Protein AF-A6GWM5-F1 (afdb_monomer)

Secondary structure (DSSP, 8-state):
--HHHHHHHHHHHHHHHHHH-TTTTTSHHHHHHHHHTSTTTT--HHHHHHHHHHHHHHHHHHHHHHHHHHHHHHHHHHT--HHHHHHHHHHHHHHHHHHHHHHHHHHHH------GGGGGGGSHHHHHHHHHHTTTTTHHHHTTSSS--GGG-HHHHHHHTT-GGGHHHHHHHHTT--TTSTTGGG-GGG-HHHHHHHHHHHHHTT----HHHHHTPPP-

Sequence (220 aa):
MTNEDYNHQEKAYHNYLRAFYPTILFKETIYKDLYSTLIDENLTRASMGDYYYEKYLNKINENIKKIEIEITNYIEINSLKDDAKEYLLYFKPILEIKTLELLIRINQTKEPVTTDKDTYKSEVWFKVGLLFARGEMEKFYTENRKDIKDEYSAPKIAEELGNIHYQKTILATMKEYPKSNSNGNKNIYNSLERMKKIINHCNEKQINIIPEFIAKMPTE

Organism: Flavobacterium psychrophilum (strain ATCC 49511 / DSM 21280 / CIP 103535 / JIP02/86) (NCBI:txid402612)

Structure (mmCIF, N/CA/C/O backbone):
data_AF-A6GWM5-F1
#
_entry.id   AF-A6GWM5-F1
#
loop_
_atom_site.group_PDB
_atom_site.id
_atom_site.type_symbol
_atom_site.label_atom_id
_atom_site.label_alt_id
_atom_site.label_comp_id
_atom_site.label_asym_id
_atom_site.label_entity_id
_atom_site.label_seq_id
_atom_site.pdbx_PDB_ins_code
_atom_site.Cartn_x
_atom_site.Cartn_y
_atom_site.Cartn_z
_atom_site.occupancy
_atom_site.B_iso_or_equiv
_atom_site.auth_seq_id
_atom_site.auth_comp_id
_atom_site.auth_asym_id
_atom_site.auth_atom_id
_atom_site.pdbx_PDB_model_num
ATOM 1 N N . MET A 1 1 ? -28.199 9.525 -16.994 1.00 49.69 1 MET A N 1
ATOM 2 C CA . MET A 1 1 ? -29.116 10.074 -15.975 1.00 49.69 1 MET A CA 1
ATOM 3 C C . MET A 1 1 ? -29.522 11.454 -16.428 1.00 49.69 1 MET A C 1
ATOM 5 O O . MET A 1 1 ? -28.639 12.231 -16.776 1.00 49.69 1 MET A O 1
ATOM 9 N N . THR A 1 2 ? -30.818 11.727 -16.514 1.00 54.00 2 THR A N 1
ATOM 10 C CA . THR A 1 2 ? -31.293 13.075 -16.839 1.00 54.00 2 THR A CA 1
ATOM 11 C C . THR A 1 2 ? -31.197 13.969 -15.596 1.00 54.00 2 THR A C 1
ATOM 13 O O . THR A 1 2 ? -31.151 13.471 -14.469 1.00 54.00 2 THR A O 1
ATOM 16 N N . ASN A 1 3 ? -31.162 15.293 -15.775 1.00 49.94 3 ASN A N 1
ATOM 17 C CA . ASN A 1 3 ? -31.178 16.235 -14.643 1.00 49.94 3 ASN A CA 1
ATOM 18 C C . ASN A 1 3 ? -32.461 16.115 -13.795 1.00 49.94 3 ASN A C 1
ATOM 20 O O . ASN A 1 3 ? -32.455 16.450 -12.612 1.00 49.94 3 ASN A O 1
ATOM 24 N N . GLU A 1 4 ? -33.549 15.608 -14.377 1.00 45.34 4 GLU A N 1
ATOM 25 C CA . GLU A 1 4 ? -34.803 15.357 -13.663 1.00 45.34 4 GLU A CA 1
ATOM 26 C C . GLU A 1 4 ? -34.721 14.126 -12.755 1.00 45.34 4 GLU A C 1
ATOM 28 O O . GLU A 1 4 ? -35.218 14.182 -11.629 1.00 45.34 4 GLU A O 1
ATOM 33 N N . ASP A 1 5 ? -34.019 13.067 -13.178 1.00 42.69 5 ASP A N 1
ATOM 34 C CA . ASP A 1 5 ? -33.779 11.878 -12.346 1.00 42.69 5 ASP A CA 1
ATOM 35 C C . ASP A 1 5 ? -32.943 12.222 -11.106 1.00 42.69 5 ASP A C 1
ATOM 37 O O . ASP A 1 5 ? -33.227 11.753 -10.003 1.00 42.69 5 ASP A O 1
ATOM 41 N N . TYR A 1 6 ? -31.938 13.089 -11.273 1.00 43.25 6 TYR A N 1
ATOM 42 C CA . TYR A 1 6 ? -31.093 13.563 -10.175 1.00 43.25 6 TYR A CA 1
ATOM 43 C C . TYR A 1 6 ? -31.900 14.380 -9.152 1.00 43.25 6 TYR A C 1
ATOM 45 O O . TYR A 1 6 ? -31.839 14.102 -7.955 1.00 43.25 6 TYR A O 1
ATOM 53 N N . ASN A 1 7 ? -32.731 15.318 -9.618 1.00 51.19 7 ASN A N 1
ATOM 54 C CA . ASN A 1 7 ? -33.579 16.131 -8.740 1.00 51.19 7 ASN A CA 1
ATOM 55 C C . ASN A 1 7 ? -34.643 15.298 -8.006 1.00 51.19 7 ASN A C 1
ATOM 57 O O . ASN A 1 7 ? -34.962 15.582 -6.850 1.00 51.19 7 ASN A O 1
ATOM 61 N N . HIS A 1 8 ? -35.198 14.260 -8.641 1.00 46.97 8 HIS A N 1
ATOM 62 C CA . HIS A 1 8 ? -36.161 13.372 -7.982 1.00 46.97 8 HIS A CA 1
ATOM 63 C C . HIS A 1 8 ? -35.509 12.518 -6.890 1.00 46.97 8 HIS A C 1
ATOM 65 O O . HIS A 1 8 ? -36.080 12.366 -5.809 1.00 46.97 8 HIS A O 1
ATOM 71 N N . GLN A 1 9 ? -34.304 12.005 -7.144 1.00 44.75 9 GLN A N 1
ATOM 72 C CA . GLN A 1 9 ? -33.542 11.219 -6.173 1.00 44.75 9 GLN A CA 1
ATOM 73 C C . GLN A 1 9 ? -33.064 12.073 -4.994 1.00 44.75 9 GLN A C 1
ATOM 75 O O . GLN A 1 9 ? -33.193 11.656 -3.845 1.00 44.75 9 GLN A O 1
ATOM 80 N N . GLU A 1 10 ? -32.600 13.296 -5.253 1.00 47.19 10 GLU A N 1
ATOM 81 C CA . GLU A 1 10 ? -32.216 14.259 -4.217 1.00 47.19 10 GLU A CA 1
ATOM 82 C C . GLU A 1 10 ? -33.407 14.620 -3.315 1.00 47.19 10 GLU A C 1
ATOM 84 O O . GLU A 1 10 ? -33.302 14.617 -2.087 1.00 47.19 10 GLU A O 1
ATOM 89 N N . LYS A 1 11 ? -34.586 14.837 -3.907 1.00 52.16 11 LYS A N 1
ATOM 90 C CA . LYS A 1 11 ? -35.813 15.155 -3.168 1.00 52.16 11 LYS A CA 1
ATOM 91 C C . LYS A 1 11 ? -36.344 13.965 -2.361 1.00 52.16 11 LYS A C 1
ATOM 93 O O . LYS A 1 11 ? -36.764 14.148 -1.219 1.00 52.16 11 LYS A O 1
ATOM 98 N N . ALA A 1 12 ? -36.306 12.752 -2.917 1.00 46.44 12 ALA A N 1
ATOM 99 C CA . ALA A 1 12 ? -36.685 11.527 -2.209 1.00 46.44 12 ALA A CA 1
ATOM 100 C C . ALA A 1 12 ? -35.748 11.246 -1.022 1.00 46.44 12 ALA A C 1
ATOM 102 O O . ALA A 1 12 ? -36.216 10.941 0.074 1.00 46.44 12 ALA A O 1
ATOM 103 N N . TYR A 1 13 ? -34.443 11.451 -1.211 1.00 48.59 13 TYR A N 1
ATOM 104 C CA . TYR A 1 13 ? -33.430 11.323 -0.168 1.00 48.59 13 TYR A CA 1
ATOM 105 C C . TYR A 1 13 ? -33.624 12.357 0.950 1.00 48.59 13 TYR A C 1
ATOM 107 O O . TYR A 1 13 ? -33.688 11.995 2.122 1.00 48.59 13 TYR A O 1
ATOM 115 N N . HIS A 1 14 ? -33.837 13.634 0.621 1.00 51.25 14 HIS A N 1
ATOM 116 C CA . HIS A 1 14 ? -34.132 14.658 1.628 1.00 51.25 14 HIS A CA 1
ATOM 117 C C . HIS A 1 14 ? -35.428 14.395 2.407 1.00 51.25 14 HIS A C 1
ATOM 119 O O . HIS A 1 14 ? -35.494 14.694 3.602 1.00 51.25 14 HIS A O 1
ATOM 125 N N . ASN A 1 15 ? -36.444 13.815 1.765 1.00 49.62 15 ASN A N 1
ATOM 126 C CA . ASN A 1 15 ? -37.685 13.425 2.432 1.00 49.62 15 ASN A CA 1
ATOM 127 C C . ASN A 1 15 ? -37.489 12.214 3.356 1.00 49.62 15 ASN A C 1
ATOM 129 O O . ASN A 1 15 ? -38.013 12.222 4.466 1.00 49.62 15 ASN A O 1
ATOM 133 N N . TYR A 1 16 ? -36.691 11.224 2.947 1.00 47.16 16 TYR A N 1
ATOM 134 C CA . TYR A 1 16 ? -36.299 10.088 3.787 1.00 47.16 16 TYR A CA 1
ATOM 135 C C . TYR A 1 16 ? -35.508 10.542 5.025 1.00 47.16 16 TYR A C 1
ATOM 137 O O . TYR A 1 16 ? -35.842 10.180 6.153 1.00 47.16 16 TYR A O 1
ATOM 145 N N . LEU A 1 17 ? -34.534 11.437 4.841 1.00 45.62 17 LEU A N 1
ATOM 146 C CA . LEU A 1 17 ? -33.750 12.009 5.938 1.00 45.62 17 LEU A CA 1
ATOM 147 C C . LEU A 1 17 ? -34.600 12.841 6.912 1.00 45.62 17 LEU A C 1
ATOM 149 O O . LEU A 1 17 ? -34.404 12.762 8.125 1.00 45.62 17 LEU A O 1
ATOM 153 N N . ARG A 1 18 ? -35.577 13.605 6.404 1.00 49.09 18 ARG A N 1
ATOM 154 C CA . ARG A 1 18 ? -36.546 14.339 7.237 1.00 49.09 18 ARG A CA 1
ATOM 155 C C . ARG A 1 18 ? -37.485 13.422 8.014 1.00 49.09 18 ARG A C 1
ATOM 157 O O . ARG A 1 18 ? -37.828 13.758 9.142 1.00 49.09 18 ARG A O 1
ATOM 164 N N . ALA A 1 19 ? -37.920 12.320 7.406 1.00 44.53 19 ALA A N 1
ATOM 165 C CA . ALA A 1 19 ? -38.871 11.394 8.011 1.00 44.53 19 ALA A CA 1
ATOM 166 C C . ALA A 1 19 ? -38.248 10.570 9.144 1.00 44.53 19 ALA A C 1
ATOM 168 O O . ALA A 1 19 ? -38.951 10.248 10.099 1.00 44.53 19 ALA A O 1
ATOM 169 N N . PHE A 1 20 ? -36.948 10.260 9.060 1.00 46.50 20 PHE A N 1
ATOM 170 C CA . PHE A 1 20 ? -36.315 9.348 10.010 1.00 46.50 20 PHE A CA 1
ATOM 171 C C . PHE A 1 20 ? -35.331 10.003 10.989 1.00 46.50 20 PHE A C 1
ATOM 173 O O . PHE A 1 20 ? -35.275 9.526 12.114 1.00 46.50 20 PHE A O 1
ATOM 180 N N . TYR A 1 21 ? -34.619 11.100 10.665 1.00 58.88 21 TYR A N 1
ATOM 181 C CA . TYR A 1 21 ? -33.666 11.726 11.611 1.00 58.88 21 TYR A CA 1
ATOM 182 C C . TYR A 1 21 ? -33.393 13.229 11.346 1.00 58.88 21 TYR A C 1
ATOM 184 O O . TYR A 1 21 ? -32.384 13.583 10.729 1.00 58.88 21 TYR A O 1
ATOM 192 N N . PRO A 1 22 ? -34.222 14.153 11.876 1.00 42.16 22 PRO A N 1
ATOM 193 C CA . PRO A 1 22 ? -34.140 15.578 11.537 1.00 42.16 22 PRO A CA 1
ATOM 194 C C . PRO A 1 22 ? -32.931 16.342 12.107 1.00 42.16 22 PRO A C 1
ATOM 196 O O . PRO A 1 22 ? -32.596 17.400 11.589 1.00 42.16 22 PRO A O 1
ATOM 199 N N . THR A 1 23 ? -32.271 15.866 13.166 1.00 45.03 23 THR A N 1
ATOM 200 C CA . THR A 1 23 ? -31.252 16.652 13.903 1.00 45.03 23 THR A CA 1
ATOM 201 C C . THR A 1 23 ? -29.826 16.116 13.794 1.00 45.03 23 THR A C 1
ATOM 203 O O . THR A 1 23 ? -28.877 16.875 13.977 1.00 45.03 23 THR A O 1
ATOM 206 N N . ILE A 1 24 ? -29.651 14.830 13.475 1.00 44.31 24 ILE A N 1
ATOM 207 C CA . ILE A 1 24 ? -28.340 14.156 13.503 1.00 44.31 24 ILE A CA 1
ATOM 208 C C . ILE A 1 24 ? -27.494 14.505 12.270 1.00 44.31 24 ILE A C 1
ATOM 210 O O . ILE A 1 24 ? -26.288 14.706 12.387 1.00 44.31 24 ILE A O 1
ATOM 214 N N . LEU A 1 25 ? -28.122 14.637 11.099 1.00 46.03 25 LEU A N 1
ATOM 215 C CA . LEU A 1 25 ? -27.414 14.851 9.829 1.00 46.03 25 LEU A CA 1
ATOM 216 C C . LEU A 1 25 ? -27.236 16.326 9.444 1.00 46.03 25 LEU A C 1
ATOM 218 O O . LEU A 1 25 ? -26.534 16.621 8.483 1.00 46.03 25 LEU A O 1
ATOM 222 N N . PHE A 1 26 ? -27.816 17.257 10.207 1.00 44.75 26 PHE A N 1
ATOM 223 C CA . PHE A 1 26 ? -27.619 18.696 9.995 1.00 44.75 26 PHE A CA 1
ATOM 224 C C . PHE A 1 26 ? -26.336 19.246 10.633 1.00 44.75 26 PHE A C 1
ATOM 226 O O . PHE A 1 26 ? -25.988 20.403 10.402 1.00 44.75 26 PHE A O 1
ATOM 233 N N . LYS A 1 27 ? -25.587 18.441 11.400 1.00 47.31 27 LYS A N 1
ATOM 234 C CA . LYS A 1 27 ? -24.214 18.805 11.772 1.00 47.31 27 LYS A CA 1
ATOM 235 C C . LYS A 1 27 ? -23.316 18.568 10.552 1.00 47.31 27 LYS A C 1
ATOM 237 O O . LYS A 1 27 ? -22.883 17.445 10.311 1.00 47.31 27 LYS A O 1
ATOM 242 N N . GLU A 1 28 ? -23.048 19.637 9.798 1.00 44.91 28 GLU A N 1
ATOM 243 C CA . GLU A 1 28 ? -22.262 19.674 8.545 1.00 44.91 28 GLU A CA 1
ATOM 244 C C . GLU A 1 28 ? -20.924 18.902 8.576 1.00 44.91 28 GLU A C 1
ATOM 246 O O . GLU A 1 28 ? -20.389 18.537 7.529 1.00 44.91 28 GLU A O 1
ATOM 251 N N . THR A 1 29 ? -20.374 18.641 9.763 1.00 46.91 29 THR A N 1
ATOM 252 C CA . THR A 1 29 ? -19.093 17.958 9.971 1.00 46.91 29 THR A CA 1
ATOM 253 C C . THR A 1 29 ? -19.143 16.457 9.686 1.00 46.91 29 THR A C 1
ATOM 255 O O . THR A 1 29 ? -18.266 15.948 8.998 1.00 46.91 29 THR A O 1
ATOM 258 N N . ILE A 1 30 ? -20.190 15.747 10.123 1.00 49.22 30 ILE A N 1
ATOM 259 C CA . ILE A 1 30 ? -20.278 14.282 9.952 1.00 49.22 30 ILE A CA 1
ATOM 260 C C . ILE A 1 30 ? -20.391 13.916 8.465 1.00 49.22 30 ILE A C 1
ATOM 262 O O . ILE A 1 30 ? -19.796 12.942 8.009 1.00 49.22 30 ILE A O 1
ATOM 266 N N . TYR A 1 31 ? -21.111 14.734 7.694 1.00 46.91 31 TYR A N 1
ATOM 267 C CA . TYR A 1 31 ? -21.281 14.530 6.258 1.00 46.91 31 TYR A CA 1
ATOM 268 C C . TYR A 1 31 ? -19.974 14.743 5.479 1.00 46.91 31 TYR A C 1
ATOM 270 O O . TYR A 1 31 ? -19.647 13.943 4.606 1.00 46.91 31 TYR A O 1
ATOM 278 N N . LYS A 1 32 ? -19.203 15.793 5.804 1.00 48.66 32 LYS A N 1
ATOM 279 C CA . LYS A 1 32 ? -17.918 16.087 5.142 1.00 48.66 32 LYS A CA 1
ATOM 280 C C . LYS A 1 32 ? -16.869 15.002 5.381 1.00 48.66 32 LYS A C 1
ATOM 282 O O . LYS A 1 32 ? -16.183 14.620 4.435 1.00 48.66 32 LYS A O 1
ATOM 287 N N . ASP A 1 33 ? -16.778 14.499 6.609 1.00 51.16 33 ASP A N 1
ATOM 288 C CA . ASP A 1 33 ? -15.778 13.494 6.979 1.00 51.16 33 ASP A CA 1
ATOM 289 C C . ASP A 1 33 ? -16.083 12.124 6.359 1.00 51.16 33 ASP A C 1
ATOM 291 O O . ASP A 1 33 ? -15.176 11.442 5.893 1.00 51.16 33 ASP A O 1
ATOM 295 N N . LEU A 1 34 ? -17.362 11.735 6.282 1.00 48.69 34 LEU A N 1
ATOM 296 C CA . LEU A 1 34 ? -17.769 10.505 5.593 1.00 48.69 34 LEU A CA 1
ATOM 297 C C . LEU A 1 34 ? -17.561 10.606 4.074 1.00 48.69 34 LEU A C 1
ATOM 299 O O . LEU A 1 34 ? -17.134 9.643 3.447 1.00 48.69 34 LEU A O 1
ATOM 303 N N . TYR A 1 35 ? -17.815 11.776 3.481 1.00 45.94 35 TYR A N 1
ATOM 304 C CA . TYR A 1 35 ? -17.679 11.997 2.039 1.00 45.94 35 TYR A CA 1
ATOM 305 C C . TYR A 1 35 ? -16.229 11.870 1.539 1.00 45.94 35 TYR A C 1
ATOM 307 O O . TYR A 1 35 ? -15.994 11.335 0.457 1.00 45.94 35 TYR A O 1
ATOM 315 N N . SER A 1 36 ? -15.243 12.336 2.315 1.00 50.41 36 SER A N 1
ATOM 316 C CA . SER A 1 36 ? -13.826 12.317 1.917 1.00 50.41 36 SER A CA 1
ATOM 317 C C . SER A 1 36 ? -13.212 10.915 1.906 1.00 50.41 36 SER A C 1
ATOM 319 O O . SER A 1 36 ? -12.307 10.660 1.118 1.00 50.41 36 SER A O 1
ATOM 321 N N . THR A 1 37 ? -13.729 9.991 2.723 1.00 47.03 37 THR A N 1
ATOM 322 C CA . THR A 1 37 ? -13.230 8.605 2.792 1.00 47.03 37 THR A CA 1
ATOM 323 C C . THR A 1 37 ? -13.676 7.755 1.593 1.00 47.03 37 THR A C 1
ATOM 325 O O . THR A 1 37 ? -13.184 6.648 1.409 1.00 47.03 37 THR A O 1
ATOM 328 N N . LEU A 1 38 ? -14.624 8.249 0.786 1.00 45.72 38 LEU A N 1
ATOM 329 C CA . LEU A 1 38 ? -15.401 7.444 -0.167 1.00 45.72 38 LEU A CA 1
ATOM 330 C C . LEU A 1 38 ? -15.189 7.817 -1.639 1.00 45.72 38 LEU A C 1
ATOM 332 O O . LEU A 1 38 ? -15.687 7.117 -2.520 1.00 45.72 38 LEU A O 1
ATOM 336 N N . ILE A 1 39 ? -14.411 8.870 -1.921 1.00 48.59 39 ILE A N 1
ATOM 337 C CA . ILE A 1 39 ? -13.973 9.214 -3.287 1.00 48.59 39 ILE A CA 1
ATOM 338 C C . ILE A 1 39 ? -13.195 8.046 -3.933 1.00 48.59 39 ILE A C 1
ATOM 340 O O . ILE A 1 39 ? -13.209 7.913 -5.153 1.00 48.59 39 ILE A O 1
ATOM 344 N N . ASP A 1 40 ? -12.604 7.155 -3.130 1.00 48.75 40 ASP A N 1
ATOM 345 C CA . ASP A 1 40 ? -11.850 5.987 -3.601 1.00 48.75 40 ASP A CA 1
ATOM 346 C C . ASP A 1 40 ? -12.712 4.770 -4.016 1.00 48.75 40 ASP A C 1
ATOM 348 O O . ASP A 1 40 ? -12.198 3.886 -4.702 1.00 48.75 40 ASP A O 1
ATOM 352 N N . GLU A 1 41 ? -14.006 4.687 -3.659 1.00 49.59 41 GLU A N 1
ATOM 353 C CA . GLU A 1 41 ? -14.792 3.434 -3.792 1.00 49.59 41 GLU A CA 1
ATOM 354 C C . GLU A 1 41 ? -15.941 3.449 -4.829 1.00 49.59 41 GLU A C 1
ATOM 356 O O . GLU A 1 41 ? -16.653 2.456 -4.963 1.00 49.59 41 GLU A O 1
ATOM 361 N N . ASN A 1 42 ? -16.124 4.511 -5.627 1.00 51.97 42 ASN A N 1
ATOM 362 C CA . ASN A 1 42 ? -17.139 4.570 -6.708 1.00 51.97 42 ASN A CA 1
ATOM 363 C C . ASN A 1 42 ? -18.603 4.260 -6.274 1.00 51.97 42 ASN A C 1
ATOM 365 O O . ASN A 1 42 ? -19.429 3.838 -7.087 1.00 51.97 42 ASN A O 1
ATOM 369 N N . LEU A 1 43 ? -18.963 4.485 -5.005 1.00 51.19 43 LEU A N 1
ATOM 370 C CA . LEU A 1 43 ? -20.321 4.259 -4.485 1.00 51.19 43 LEU A CA 1
ATOM 371 C C . LEU A 1 43 ? -21.257 5.454 -4.752 1.00 51.19 43 LEU A C 1
ATOM 373 O O . LEU A 1 43 ? -20.876 6.619 -4.639 1.00 51.19 43 LEU A O 1
ATOM 377 N N . THR A 1 44 ? -22.530 5.177 -5.052 1.00 54.28 44 THR A N 1
ATOM 378 C CA . THR A 1 44 ? -23.577 6.215 -5.156 1.00 54.28 44 THR A CA 1
ATOM 379 C C . THR A 1 44 ? -24.006 6.724 -3.771 1.00 54.28 44 THR A C 1
ATOM 381 O O . THR A 1 44 ? -23.917 5.999 -2.779 1.00 54.28 44 THR A O 1
ATOM 384 N N . ARG A 1 45 ? -24.540 7.953 -3.681 1.00 48.44 45 ARG A N 1
ATOM 385 C CA . ARG A 1 45 ? -24.990 8.557 -2.404 1.00 48.44 45 ARG A CA 1
ATOM 386 C C . ARG A 1 45 ? -26.027 7.730 -1.638 1.00 48.44 45 ARG A C 1
ATOM 388 O O . ARG A 1 45 ? -25.948 7.681 -0.416 1.00 48.44 45 ARG A O 1
ATOM 395 N N . ALA A 1 46 ? -26.933 7.047 -2.337 1.00 47.19 46 ALA A N 1
ATOM 396 C CA . ALA A 1 46 ? -27.905 6.145 -1.717 1.00 47.19 46 ALA A CA 1
ATOM 397 C C . ALA A 1 46 ? -27.228 4.881 -1.159 1.00 47.19 46 ALA A C 1
ATOM 399 O O . ALA A 1 46 ? -27.370 4.581 0.021 1.00 47.19 46 ALA A O 1
ATOM 400 N N . SER A 1 47 ? -26.368 4.230 -1.955 1.00 53.38 47 SER A N 1
ATOM 401 C CA . SER A 1 47 ? -25.610 3.053 -1.503 1.00 53.38 47 SER A CA 1
ATOM 402 C C . SER A 1 47 ? -24.640 3.347 -0.351 1.00 53.38 47 SER A C 1
ATOM 404 O O . SER A 1 47 ? -24.323 2.449 0.419 1.00 53.38 47 SER A O 1
ATOM 406 N N . MET A 1 48 ? -24.180 4.597 -0.204 1.00 51.91 48 MET A N 1
ATOM 407 C CA . MET A 1 48 ? -23.358 5.020 0.936 1.00 51.91 48 MET A CA 1
ATOM 408 C C . MET A 1 48 ? -24.170 5.086 2.232 1.00 51.91 48 MET A C 1
ATOM 410 O O . MET A 1 48 ? -23.705 4.614 3.266 1.00 51.91 48 MET A O 1
ATOM 414 N N . GLY A 1 49 ? -25.387 5.636 2.178 1.00 51.25 49 GLY A N 1
ATOM 415 C CA . GLY A 1 49 ? -26.303 5.621 3.317 1.00 51.25 49 GLY A CA 1
ATOM 416 C C . GLY A 1 49 ? -26.566 4.193 3.782 1.00 51.25 49 GLY A C 1
ATOM 417 O O . GLY A 1 49 ? -26.364 3.896 4.955 1.00 51.25 49 GLY A O 1
ATOM 418 N N . ASP A 1 50 ? -26.892 3.305 2.844 1.00 51.94 50 ASP A N 1
ATOM 419 C CA . ASP A 1 50 ? -27.239 1.912 3.132 1.00 51.94 50 ASP A CA 1
ATOM 420 C C . ASP A 1 50 ? -26.040 1.088 3.629 1.00 51.94 50 ASP A C 1
ATOM 422 O O . ASP A 1 50 ? -26.162 0.358 4.608 1.00 51.94 50 ASP A O 1
ATOM 426 N N . TYR A 1 51 ? -24.849 1.249 3.039 1.00 54.91 51 TYR A N 1
ATOM 427 C CA . TYR A 1 51 ? -23.646 0.516 3.457 1.00 54.91 51 TYR A CA 1
ATOM 428 C C . TYR A 1 51 ? -23.208 0.863 4.885 1.00 54.91 51 TYR A C 1
ATOM 430 O O . TYR A 1 51 ? -22.918 -0.023 5.694 1.00 54.91 51 TYR A O 1
ATOM 438 N N . TYR A 1 52 ? -23.159 2.156 5.224 1.00 56.44 52 TYR A N 1
ATOM 439 C CA . TYR A 1 52 ? -22.840 2.573 6.590 1.00 56.44 52 TYR A CA 1
ATOM 440 C C . TYR A 1 52 ? -23.981 2.215 7.539 1.00 56.44 52 TYR A C 1
ATOM 442 O O . TYR A 1 52 ? -23.719 1.762 8.654 1.00 56.44 52 TYR A O 1
ATOM 450 N N . TYR A 1 53 ? -25.230 2.358 7.098 1.00 56.09 53 TYR A N 1
ATOM 451 C CA . TYR A 1 53 ? -26.377 1.913 7.869 1.00 56.09 53 TYR A CA 1
ATOM 452 C C . TYR A 1 53 ? -26.215 0.438 8.240 1.00 56.09 53 TYR A C 1
ATOM 454 O O . TYR A 1 53 ? -26.051 0.155 9.416 1.00 56.09 53 TYR A O 1
ATOM 462 N N . GLU A 1 54 ? -26.084 -0.491 7.296 1.00 57.00 54 GLU A N 1
ATOM 463 C CA . GLU A 1 54 ? -25.932 -1.922 7.599 1.00 57.00 54 GLU A CA 1
ATOM 464 C C . GLU A 1 54 ? -24.691 -2.247 8.450 1.00 57.00 54 GLU A C 1
ATOM 466 O O . GLU A 1 54 ? -24.779 -3.002 9.425 1.00 57.00 54 GLU A O 1
ATOM 471 N N . LYS A 1 55 ? -23.533 -1.650 8.135 1.00 60.06 55 LYS A N 1
ATOM 472 C CA . LYS A 1 55 ? -22.263 -1.926 8.831 1.00 60.06 55 LYS A CA 1
ATOM 473 C C . LYS A 1 55 ? -22.281 -1.491 10.294 1.00 60.06 55 LYS A C 1
ATOM 475 O O . LYS A 1 55 ? -21.697 -2.163 11.148 1.00 60.06 55 LYS A O 1
ATOM 480 N N . TYR A 1 56 ? -22.921 -0.364 10.592 1.00 62.22 56 TYR A N 1
ATOM 481 C CA . TYR A 1 56 ? -22.961 0.183 11.944 1.00 62.22 56 TYR A CA 1
ATOM 482 C C . TYR A 1 56 ? -24.231 -0.205 12.698 1.00 62.22 56 TYR A C 1
ATOM 484 O O . TYR A 1 56 ? -24.168 -0.297 13.922 1.00 62.22 56 TYR A O 1
ATOM 492 N N . LEU A 1 57 ? -25.334 -0.520 12.011 1.00 63.75 57 LEU A N 1
ATOM 493 C CA . LEU A 1 57 ? -26.623 -0.871 12.612 1.00 63.75 57 LEU A CA 1
ATOM 494 C C . LEU A 1 57 ? -26.500 -2.063 13.555 1.00 63.75 57 LEU A C 1
ATOM 496 O O . LEU A 1 57 ? -26.973 -1.982 14.682 1.00 63.75 57 LEU A O 1
ATOM 500 N N . ASN A 1 58 ? -25.795 -3.126 13.160 1.00 64.31 58 ASN A N 1
ATOM 501 C CA . ASN A 1 58 ? -25.603 -4.289 14.034 1.00 64.31 58 ASN A CA 1
ATOM 502 C C . ASN A 1 58 ? -24.877 -3.911 15.331 1.00 64.31 58 ASN A C 1
ATOM 504 O O . ASN A 1 58 ? -25.326 -4.247 16.423 1.00 64.31 58 ASN A O 1
ATOM 508 N N . LYS A 1 59 ? -23.798 -3.131 15.227 1.00 65.56 59 LYS A N 1
ATOM 509 C CA . LYS A 1 59 ? -23.011 -2.699 16.388 1.00 65.56 59 LYS A CA 1
ATOM 510 C C . LYS A 1 59 ? -23.754 -1.679 17.254 1.00 65.56 59 LYS A C 1
ATOM 512 O O . LYS A 1 59 ? -23.588 -1.664 18.472 1.00 65.56 59 LYS A O 1
ATOM 517 N N . ILE A 1 60 ? -24.555 -0.813 16.643 1.00 64.00 60 ILE A N 1
ATOM 518 C CA . ILE A 1 60 ? -25.425 0.134 17.343 1.00 64.00 60 ILE A CA 1
ATOM 519 C C . ILE A 1 60 ? -26.490 -0.649 18.107 1.00 64.00 60 ILE A C 1
ATOM 521 O O . ILE A 1 60 ? -26.580 -0.498 19.320 1.00 64.00 60 ILE A O 1
ATOM 525 N N . ASN A 1 61 ? -27.195 -1.562 17.440 1.00 66.62 61 ASN A N 1
ATOM 526 C CA . ASN A 1 61 ? -28.223 -2.407 18.042 1.00 66.62 61 ASN A CA 1
ATOM 527 C C . ASN A 1 61 ? -27.674 -3.250 19.200 1.00 66.62 61 ASN A C 1
ATOM 529 O O . ASN A 1 61 ? -28.318 -3.350 20.241 1.00 66.62 61 ASN A O 1
ATOM 533 N N . GLU A 1 62 ? -26.466 -3.807 19.071 1.00 73.31 62 GLU A N 1
ATOM 534 C CA . GLU A 1 62 ? -25.799 -4.519 20.167 1.00 73.31 62 GLU A CA 1
ATOM 535 C C . GLU A 1 62 ? -25.549 -3.624 21.387 1.00 73.31 62 GLU A C 1
ATOM 537 O O . GLU A 1 62 ? -25.772 -4.051 22.520 1.00 73.31 62 GLU A O 1
ATOM 542 N N . ASN A 1 63 ? -25.088 -2.388 21.181 1.00 66.38 63 ASN A N 1
ATOM 543 C CA . ASN A 1 63 ? -24.837 -1.462 22.286 1.00 66.38 63 ASN A CA 1
ATOM 544 C C . ASN A 1 63 ? -26.136 -0.938 22.903 1.00 66.38 63 ASN A C 1
ATOM 546 O O . ASN A 1 63 ? -26.216 -0.838 24.123 1.00 66.38 63 ASN A O 1
ATOM 550 N N . ILE A 1 64 ? -27.164 -0.676 22.092 1.00 67.88 64 ILE A N 1
ATOM 551 C CA . ILE A 1 64 ? -28.504 -0.321 22.574 1.00 67.88 64 ILE A CA 1
ATOM 552 C C . ILE A 1 64 ? -29.040 -1.432 23.467 1.00 67.88 64 ILE A C 1
ATOM 554 O O . ILE A 1 64 ? -29.442 -1.172 24.596 1.00 67.88 64 ILE A O 1
ATOM 558 N N . LYS A 1 65 ? -28.955 -2.683 23.009 1.00 75.38 65 LYS A N 1
ATOM 559 C CA . LYS A 1 65 ? -29.409 -3.840 23.780 1.00 75.38 65 LYS A CA 1
ATOM 560 C C . LYS A 1 65 ? -28.665 -3.978 25.111 1.00 75.38 65 LYS A C 1
ATOM 562 O O . LYS A 1 65 ? -29.275 -4.320 26.118 1.00 75.38 65 LYS A O 1
ATOM 567 N N . LYS A 1 66 ? -27.358 -3.693 25.148 1.00 75.56 66 LYS A N 1
ATOM 568 C CA . LYS A 1 66 ? -26.586 -3.669 26.406 1.00 75.56 66 LYS A CA 1
ATOM 569 C C . LYS A 1 66 ? -27.087 -2.587 27.360 1.00 75.56 66 LYS A C 1
ATOM 571 O O . LYS A 1 66 ? -27.300 -2.882 28.529 1.00 75.56 66 LYS A O 1
ATOM 576 N N . ILE A 1 67 ? -27.328 -1.379 26.852 1.00 71.12 67 ILE A N 1
ATOM 577 C CA . ILE A 1 67 ? -27.869 -0.265 27.642 1.00 71.12 67 ILE A CA 1
ATOM 578 C C . ILE A 1 67 ? -29.254 -0.623 28.196 1.00 71.12 67 ILE A C 1
ATOM 580 O O . ILE A 1 67 ? -29.519 -0.395 29.372 1.00 71.12 67 ILE A O 1
ATOM 584 N N . GLU A 1 68 ? -30.125 -1.232 27.388 1.00 71.38 68 GLU A N 1
ATOM 585 C CA . GLU A 1 68 ? -31.448 -1.690 27.834 1.00 71.38 68 GLU A CA 1
ATOM 586 C C . GLU A 1 68 ? -31.356 -2.710 28.974 1.00 71.38 68 GLU A C 1
ATOM 588 O O . GLU A 1 68 ? -32.096 -2.609 29.955 1.00 71.38 68 GLU A O 1
ATOM 593 N N . ILE A 1 69 ? -30.430 -3.669 28.871 1.00 80.12 69 ILE A N 1
ATOM 594 C CA . ILE A 1 69 ? -30.188 -4.670 29.917 1.00 80.12 69 ILE A CA 1
ATOM 595 C C . ILE A 1 69 ? -29.685 -3.996 31.198 1.00 80.12 69 ILE A C 1
ATOM 597 O O . ILE A 1 69 ? -30.201 -4.275 32.277 1.00 80.12 69 ILE A O 1
ATOM 601 N N . GLU A 1 70 ? -28.714 -3.087 31.098 1.00 77.81 70 GLU A N 1
ATOM 602 C CA . GLU A 1 70 ? -28.168 -2.371 32.257 1.00 77.81 70 GLU A CA 1
ATOM 603 C C . GLU A 1 70 ? -29.229 -1.517 32.961 1.00 77.81 70 GLU A C 1
ATOM 605 O O . GLU A 1 70 ? -29.327 -1.546 34.188 1.00 77.81 70 GLU A O 1
ATOM 610 N N . ILE A 1 71 ? -30.067 -0.814 32.195 1.00 72.81 71 ILE A N 1
ATOM 611 C CA . ILE A 1 71 ? -31.184 -0.028 32.727 1.00 72.81 71 ILE A CA 1
ATOM 612 C C . ILE A 1 71 ? -32.198 -0.933 33.431 1.00 72.81 71 ILE A C 1
ATOM 614 O O . ILE A 1 71 ? -32.630 -0.619 34.540 1.00 72.81 71 ILE A O 1
ATOM 618 N N . THR A 1 72 ? -32.560 -2.060 32.815 1.00 76.75 72 THR A N 1
ATOM 619 C CA . THR A 1 72 ? -33.522 -3.013 33.391 1.00 76.75 72 THR A CA 1
ATOM 620 C C . THR A 1 72 ? -33.002 -3.574 34.712 1.00 76.75 72 THR A C 1
ATOM 622 O O . THR A 1 72 ? -33.688 -3.484 35.728 1.00 76.75 72 THR A O 1
ATOM 625 N N . ASN A 1 73 ? -31.749 -4.035 34.730 1.00 79.75 73 ASN A N 1
ATOM 626 C CA . ASN A 1 73 ? -31.098 -4.533 35.941 1.00 79.75 73 ASN A CA 1
ATOM 627 C C . ASN A 1 73 ? -31.066 -3.465 37.044 1.00 79.75 73 ASN A C 1
ATOM 629 O O . ASN A 1 73 ? -31.316 -3.761 38.210 1.00 79.75 73 ASN A O 1
ATOM 633 N N . TYR A 1 74 ? -30.777 -2.210 36.688 1.00 76.00 74 TYR A N 1
ATOM 634 C CA . TYR A 1 74 ? -30.753 -1.111 37.649 1.00 76.00 74 TYR A CA 1
ATOM 635 C C . TYR A 1 74 ? -32.139 -0.830 38.249 1.00 76.00 74 TYR A C 1
ATOM 637 O O . TYR A 1 74 ? -32.245 -0.624 39.460 1.00 76.00 74 TYR A O 1
ATOM 645 N N . ILE A 1 75 ? -33.196 -0.849 37.430 1.00 75.25 75 ILE A N 1
ATOM 646 C CA . ILE A 1 75 ? -34.586 -0.685 37.884 1.00 75.25 75 ILE A CA 1
ATOM 647 C C . ILE A 1 75 ? -34.964 -1.791 38.871 1.00 75.25 75 ILE A C 1
ATOM 649 O O . ILE A 1 75 ? -35.502 -1.490 39.937 1.00 75.25 75 ILE A O 1
ATOM 653 N N . GLU A 1 76 ? -34.662 -3.045 38.533 1.00 80.69 76 GLU A N 1
ATOM 654 C CA . GLU A 1 76 ? -35.003 -4.214 39.349 1.00 80.69 76 GLU A CA 1
ATOM 655 C C . GLU A 1 76 ? -34.279 -4.195 40.699 1.00 80.69 76 GLU A C 1
ATOM 657 O O . GLU A 1 76 ? -34.921 -4.309 41.744 1.00 80.69 76 GLU A O 1
ATOM 662 N N . ILE A 1 77 ? -32.960 -3.964 40.696 1.00 85.06 77 ILE A N 1
ATOM 663 C CA . ILE A 1 77 ? -32.140 -3.913 41.918 1.00 85.06 77 ILE A CA 1
ATOM 664 C C . ILE A 1 77 ? -32.630 -2.821 42.875 1.00 85.06 77 ILE A C 1
ATOM 666 O O . ILE A 1 77 ? -32.635 -3.019 44.089 1.00 85.06 77 ILE A O 1
ATOM 670 N N . ASN A 1 78 ? -33.044 -1.670 42.342 1.00 82.44 78 ASN A N 1
ATOM 671 C CA . ASN A 1 78 ? -33.424 -0.514 43.155 1.00 82.44 78 ASN A CA 1
ATOM 672 C C . ASN A 1 78 ? -34.939 -0.398 43.388 1.00 82.44 78 ASN A C 1
ATOM 674 O O . ASN A 1 78 ? -35.368 0.556 44.035 1.00 82.44 78 ASN A O 1
ATOM 678 N N . SER A 1 79 ? -35.745 -1.345 42.884 1.00 84.81 79 SER A N 1
ATOM 679 C CA . SER A 1 79 ? -37.215 -1.330 42.991 1.00 84.81 79 SER A CA 1
ATOM 680 C C . SER A 1 79 ? -37.822 0.032 42.617 1.00 84.81 79 SER A C 1
ATOM 682 O O . SER A 1 79 ? -38.646 0.591 43.347 1.00 84.81 79 SER A O 1
ATOM 684 N N . LEU A 1 80 ? -37.357 0.610 41.504 1.00 78.12 80 LEU A N 1
ATOM 685 C CA . LEU A 1 80 ? -37.777 1.948 41.085 1.00 78.12 80 LEU A CA 1
ATOM 686 C C . LEU A 1 80 ? -39.272 1.978 40.737 1.00 78.12 80 LEU A C 1
ATOM 688 O O . LEU A 1 80 ? -39.807 1.045 40.142 1.00 78.12 80 LEU A O 1
ATOM 692 N N . LYS A 1 81 ? -39.938 3.080 41.098 1.00 80.12 81 LYS A N 1
ATOM 693 C CA . LYS A 1 81 ? -41.355 3.321 40.781 1.00 80.12 81 LYS A CA 1
ATOM 694 C C . LYS A 1 81 ? -41.556 3.558 39.280 1.00 80.12 81 LYS A C 1
ATOM 696 O O . LYS A 1 81 ? -40.630 3.995 38.596 1.00 80.12 81 LYS A O 1
ATOM 701 N N . ASP A 1 82 ? -42.777 3.331 38.797 1.00 75.62 82 ASP A N 1
ATOM 702 C CA . ASP A 1 82 ? -43.143 3.425 37.374 1.00 75.62 82 ASP A CA 1
ATOM 703 C C . ASP A 1 82 ? -42.750 4.765 36.723 1.00 75.62 82 ASP A C 1
ATOM 705 O O . ASP A 1 82 ? -42.221 4.778 35.611 1.00 75.62 82 ASP A O 1
ATOM 709 N N . ASP A 1 83 ? -42.864 5.877 37.451 1.00 71.81 83 ASP A N 1
ATOM 710 C CA . ASP A 1 83 ? -42.484 7.217 36.979 1.00 71.81 83 ASP A CA 1
ATOM 711 C C . ASP A 1 83 ? -40.990 7.306 36.586 1.00 71.81 83 ASP A C 1
ATOM 713 O O . ASP A 1 83 ? -40.606 7.985 35.632 1.00 71.81 83 ASP A O 1
ATOM 717 N N . ALA A 1 84 ? -40.116 6.581 37.293 1.00 67.31 84 ALA A N 1
ATOM 718 C CA . ALA A 1 84 ? -38.683 6.545 37.001 1.00 67.31 84 ALA A CA 1
ATOM 719 C C . ALA A 1 84 ? -38.361 5.671 35.777 1.00 67.31 84 ALA A C 1
ATOM 721 O O . ALA A 1 84 ? -37.402 5.948 35.051 1.00 67.31 84 ALA A O 1
ATOM 722 N N . LYS A 1 85 ? -39.175 4.642 35.515 1.00 66.56 85 LYS A N 1
ATOM 723 C CA . LYS A 1 85 ? -39.077 3.801 34.315 1.00 66.56 85 LYS A CA 1
ATOM 724 C C . LYS A 1 85 ? -39.450 4.590 33.060 1.00 66.56 85 LYS A C 1
ATOM 726 O O . LYS A 1 85 ? -38.761 4.485 32.047 1.00 66.56 85 LYS A O 1
ATOM 731 N N . GLU A 1 86 ? -40.492 5.413 33.140 1.00 72.38 86 GLU A N 1
ATOM 732 C CA . GLU A 1 86 ? -40.906 6.298 32.048 1.00 72.38 86 GLU A CA 1
ATOM 733 C C . GLU A 1 86 ? -39.830 7.353 31.744 1.00 72.38 86 GLU A C 1
ATOM 735 O O . GLU A 1 86 ? -39.470 7.572 30.585 1.00 72.38 86 GLU A O 1
ATOM 740 N N . TYR A 1 87 ? -39.213 7.912 32.791 1.00 67.88 87 TYR A N 1
ATOM 741 C CA . TYR A 1 87 ? -38.083 8.829 32.652 1.00 67.88 87 TYR A CA 1
ATOM 742 C C . TYR A 1 87 ? -36.881 8.160 31.964 1.00 67.88 87 TYR A C 1
ATOM 744 O O . TYR A 1 87 ? -36.301 8.731 31.048 1.00 67.88 87 TYR A O 1
ATOM 752 N N . LEU A 1 88 ? -36.526 6.922 32.324 1.00 65.06 88 LEU A N 1
ATOM 753 C CA . LEU A 1 88 ? -35.428 6.183 31.681 1.00 65.06 88 LEU A CA 1
ATOM 754 C C . LEU A 1 88 ? -35.694 5.881 30.198 1.00 65.06 88 LEU A C 1
ATOM 756 O O . LEU A 1 88 ? -34.791 6.031 29.372 1.00 65.06 88 LEU A O 1
ATOM 760 N N . LEU A 1 89 ? -36.931 5.525 29.844 1.00 65.62 89 LEU A N 1
ATOM 761 C CA . LEU A 1 89 ? -37.344 5.335 28.449 1.00 65.62 89 LEU A CA 1
ATOM 762 C C . LEU A 1 89 ? -37.260 6.639 27.641 1.00 65.62 89 LEU A C 1
ATOM 764 O O . LEU A 1 89 ? -36.862 6.606 26.477 1.00 65.62 89 LEU A O 1
ATOM 768 N N . TYR A 1 90 ? -37.542 7.786 28.263 1.00 74.81 90 TYR A N 1
ATOM 769 C CA . TYR A 1 90 ? -37.397 9.101 27.635 1.00 74.81 90 TYR A CA 1
ATOM 770 C C . TYR A 1 90 ? -35.940 9.431 27.252 1.00 74.81 90 TYR A C 1
ATOM 772 O O . TYR A 1 90 ? -35.704 10.068 26.225 1.00 74.81 90 TYR A O 1
ATOM 780 N N . PHE A 1 91 ? -34.938 8.965 28.012 1.00 70.25 91 PHE A N 1
ATOM 781 C CA . PHE A 1 91 ? -33.518 9.201 27.689 1.00 70.25 91 PHE A CA 1
ATOM 782 C C . PHE A 1 91 ? -32.923 8.219 26.682 1.00 70.25 91 PHE A C 1
ATOM 784 O O . PHE A 1 91 ? -31.816 8.470 26.195 1.00 70.25 91 PHE A O 1
ATOM 791 N N . LYS A 1 92 ? -33.624 7.136 26.330 1.00 67.56 92 LYS A N 1
ATOM 792 C CA . LYS A 1 92 ? -33.120 6.128 25.387 1.00 67.56 92 LYS A CA 1
ATOM 793 C C . LYS A 1 92 ? -32.621 6.745 24.063 1.00 67.56 92 LYS A C 1
ATOM 795 O O . LYS A 1 92 ? -31.461 6.499 23.729 1.00 67.56 92 LYS A O 1
ATOM 800 N N . PRO A 1 93 ? -33.368 7.635 23.377 1.00 65.81 93 PRO A N 1
ATOM 801 C CA . PRO A 1 93 ? -32.883 8.268 22.145 1.00 65.81 93 PRO A CA 1
ATOM 802 C C . PRO A 1 93 ? -31.629 9.133 22.353 1.00 65.81 93 PRO A C 1
ATOM 804 O O . PRO A 1 93 ? -30.767 9.227 21.484 1.00 65.81 93 PRO A O 1
ATOM 807 N N . ILE A 1 94 ? -31.492 9.767 23.522 1.00 71.69 94 ILE A N 1
ATOM 808 C CA . ILE A 1 94 ? -30.329 10.605 23.851 1.00 71.69 94 ILE A CA 1
ATOM 809 C C . ILE A 1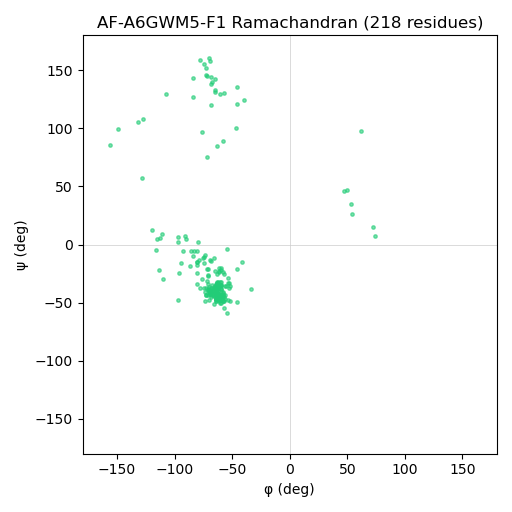 94 ? -29.081 9.736 24.045 1.00 71.69 94 ILE A C 1
ATOM 811 O O . ILE A 1 94 ? -27.989 10.109 23.608 1.00 71.69 94 ILE A O 1
ATOM 815 N N . LEU A 1 95 ? -29.231 8.579 24.692 1.00 67.00 95 LEU A N 1
ATOM 816 C CA . LEU A 1 95 ? -28.148 7.616 24.876 1.00 67.00 95 LEU A CA 1
ATOM 817 C C . LEU A 1 95 ? -27.718 7.010 23.537 1.00 67.00 95 LEU A C 1
ATOM 819 O O . LEU A 1 95 ? -26.523 6.975 23.258 1.00 67.00 95 LEU A O 1
ATOM 823 N N . GLU A 1 96 ? -28.673 6.647 22.678 1.00 66.81 96 GLU A N 1
ATOM 824 C CA . GLU A 1 96 ? -28.420 6.174 21.309 1.00 66.81 96 GLU A CA 1
ATOM 825 C C . GLU A 1 96 ? -27.556 7.160 20.511 1.00 66.81 96 GLU A C 1
ATOM 827 O O . GLU A 1 96 ? -26.540 6.773 19.926 1.00 66.81 96 GLU A O 1
ATOM 832 N N . ILE A 1 97 ? -27.902 8.452 20.554 1.00 66.19 97 ILE A N 1
ATOM 833 C CA . ILE A 1 97 ? -27.138 9.521 19.896 1.00 66.19 97 ILE A CA 1
ATOM 834 C C . ILE A 1 97 ? -25.721 9.617 20.462 1.00 66.19 97 ILE A C 1
ATOM 836 O O . ILE A 1 97 ? -24.757 9.674 19.699 1.00 66.19 97 ILE A O 1
ATOM 840 N N . LYS A 1 98 ? -25.564 9.611 21.791 1.00 70.12 98 LYS A N 1
ATOM 841 C CA . LYS A 1 98 ? -24.235 9.684 22.417 1.00 70.12 98 LYS A CA 1
ATOM 842 C C . LYS A 1 98 ? -23.368 8.479 22.065 1.00 70.12 98 LYS A C 1
ATOM 844 O O . LYS A 1 98 ? -22.173 8.646 21.829 1.00 70.12 98 LYS A O 1
ATOM 849 N N . THR A 1 99 ? -23.950 7.283 21.999 1.00 68.31 99 THR A N 1
ATOM 850 C CA . THR A 1 99 ? -23.256 6.060 21.582 1.00 68.31 99 THR A CA 1
ATOM 851 C C . THR A 1 99 ? -22.800 6.150 20.128 1.00 68.31 99 THR A C 1
ATOM 853 O O . THR A 1 99 ? -21.655 5.817 19.832 1.00 68.31 99 THR A O 1
ATOM 856 N N . LEU A 1 100 ? -23.652 6.652 19.233 1.00 66.06 100 LEU A N 1
ATOM 857 C CA . LEU A 1 100 ? -23.308 6.934 17.837 1.00 66.06 100 LEU A CA 1
ATOM 858 C C . LEU A 1 100 ? -22.158 7.943 17.720 1.00 66.06 100 LEU A C 1
ATOM 860 O O . LEU A 1 100 ? -21.167 7.659 17.049 1.00 66.06 100 LEU A O 1
ATOM 864 N N . GLU A 1 101 ? -22.243 9.083 18.411 1.00 68.81 101 GLU A N 1
ATOM 865 C CA . GLU A 1 101 ? -21.186 10.104 18.419 1.00 68.81 101 GLU A CA 1
ATOM 866 C C . GLU A 1 101 ? -19.854 9.534 18.944 1.00 68.81 101 GLU A C 1
ATOM 868 O O . GLU A 1 101 ? -18.795 9.811 18.378 1.00 68.81 101 GLU A O 1
ATOM 873 N N . LEU A 1 102 ? -19.890 8.695 19.985 1.00 69.50 102 LEU A N 1
ATOM 874 C CA . LEU A 1 102 ? -18.717 7.991 20.513 1.00 69.50 102 LEU A CA 1
ATOM 875 C C . LEU A 1 102 ? -18.143 6.980 19.520 1.00 69.50 102 LEU A C 1
ATOM 877 O O . LEU A 1 102 ? -16.930 6.937 19.349 1.00 69.50 102 LEU A O 1
ATOM 881 N N . LEU A 1 103 ? -18.978 6.180 18.855 1.00 64.69 103 LEU A N 1
ATOM 882 C CA . LEU A 1 103 ? -18.528 5.210 17.854 1.00 64.69 103 LEU A CA 1
ATOM 883 C C . LEU A 1 103 ? -17.895 5.902 16.647 1.00 64.69 103 LEU A C 1
ATOM 885 O O . LEU A 1 103 ? -16.844 5.462 16.185 1.00 64.69 103 LEU A O 1
ATOM 889 N N . ILE A 1 104 ? -18.496 6.996 16.174 1.00 64.75 104 ILE A N 1
ATOM 890 C CA . ILE A 1 104 ? -17.934 7.833 15.110 1.00 64.75 104 ILE A CA 1
ATOM 891 C C . ILE A 1 104 ? -16.584 8.382 15.562 1.00 64.75 104 ILE A C 1
ATOM 893 O O . ILE A 1 104 ? -15.597 8.172 14.867 1.00 64.75 104 ILE A O 1
ATOM 897 N N . ARG A 1 105 ? -16.497 8.978 16.759 1.00 65.94 105 ARG A N 1
ATOM 898 C CA . ARG A 1 105 ? -15.224 9.474 17.301 1.00 65.94 105 ARG A CA 1
ATOM 899 C C . ARG A 1 105 ? -14.179 8.378 17.431 1.00 65.94 105 ARG A C 1
ATOM 901 O O . ARG A 1 105 ? -13.057 8.606 17.024 1.00 65.94 105 ARG A O 1
ATOM 908 N N . ILE A 1 106 ? -14.524 7.200 17.951 1.00 64.50 106 ILE A N 1
ATOM 909 C CA . ILE A 1 106 ? -13.601 6.061 18.081 1.00 64.50 106 ILE A CA 1
ATOM 910 C C . ILE A 1 106 ? -13.118 5.585 16.710 1.00 64.50 106 ILE A C 1
ATOM 912 O O . ILE A 1 106 ? -11.977 5.158 16.587 1.00 64.50 106 ILE A O 1
ATOM 916 N N . ASN A 1 107 ? -13.960 5.640 15.680 1.00 57.28 107 ASN A N 1
ATOM 917 C CA . ASN A 1 107 ? -13.558 5.278 14.322 1.00 57.28 107 ASN A CA 1
ATOM 918 C C . ASN A 1 107 ? -12.799 6.400 13.603 1.00 57.28 107 ASN A C 1
ATOM 920 O O . ASN A 1 107 ? -12.021 6.094 12.715 1.00 57.28 107 ASN A O 1
ATOM 924 N N . GLN A 1 108 ? -12.993 7.664 13.987 1.00 60.25 108 GLN A N 1
ATOM 925 C CA . GLN A 1 108 ? -12.217 8.806 13.493 1.00 60.25 108 GLN A CA 1
ATOM 926 C C . GLN A 1 108 ? -10.858 8.933 14.202 1.00 60.25 108 GLN A C 1
ATOM 928 O O . GLN A 1 108 ? -9.883 9.339 13.585 1.00 60.25 108 GLN A O 1
ATOM 933 N N . THR A 1 109 ? -10.769 8.578 15.490 1.00 50.75 109 THR A N 1
ATOM 934 C CA . THR A 1 109 ? -9.517 8.570 16.273 1.00 50.75 109 THR A CA 1
ATOM 935 C C . THR A 1 109 ? -8.749 7.265 16.145 1.00 50.75 109 THR A C 1
ATOM 937 O O . THR A 1 109 ? -7.540 7.241 16.365 1.00 50.75 109 THR A O 1
ATOM 940 N N . LYS A 1 110 ? -9.411 6.190 15.711 1.00 46.41 110 LYS A N 1
ATOM 941 C CA . LYS A 1 110 ? -8.752 5.176 14.902 1.00 46.41 110 LYS A CA 1
ATOM 942 C C . LYS A 1 110 ? -8.512 5.774 13.518 1.00 46.41 110 LYS A C 1
ATOM 944 O O . LYS A 1 110 ? -9.114 5.338 12.541 1.00 46.41 110 LYS A O 1
ATOM 949 N N . GLU A 1 111 ? -7.524 6.666 13.406 1.00 44.06 111 GLU A N 1
ATOM 950 C CA . GLU A 1 111 ? -6.656 6.503 12.242 1.00 44.06 111 GLU A CA 1
ATOM 951 C C . GLU A 1 111 ? -6.339 5.005 12.180 1.00 44.06 111 GLU A C 1
ATOM 953 O O . GLU A 1 111 ? -6.137 4.397 13.249 1.00 44.06 111 GLU A O 1
ATOM 958 N N . PRO A 1 112 ? -6.393 4.357 11.000 1.00 41.72 112 PRO A N 1
ATOM 959 C CA . PRO A 1 112 ? -5.878 3.009 10.913 1.00 41.72 112 PRO A CA 1
ATOM 960 C C . PRO A 1 112 ? -4.542 3.075 11.626 1.00 41.72 112 PRO A C 1
ATOM 962 O O . PRO A 1 112 ? -3.704 3.910 11.290 1.00 41.72 112 PRO A O 1
ATOM 965 N N . VAL A 1 113 ? -4.380 2.271 12.676 1.00 41.47 113 VAL A N 1
ATOM 966 C CA . VAL A 1 113 ? -3.051 1.990 13.176 1.00 41.47 113 VAL A CA 1
ATOM 967 C C . VAL A 1 113 ? -2.426 1.277 11.990 1.00 41.47 113 VAL A C 1
ATOM 969 O O . VAL A 1 113 ? -2.481 0.055 11.873 1.00 41.47 113 VAL A O 1
ATOM 972 N N . THR A 1 114 ? -1.902 2.058 11.045 1.00 46.09 114 THR A N 1
ATOM 973 C CA . THR A 1 114 ? -0.792 1.679 10.222 1.00 46.09 114 THR A CA 1
ATOM 974 C C . THR A 1 114 ? 0.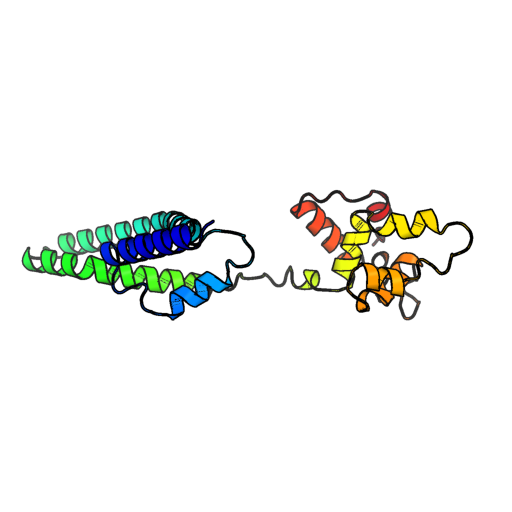239 1.400 11.281 1.00 46.09 114 THR A C 1
ATOM 976 O O . THR A 1 114 ? 0.945 2.284 11.762 1.00 46.09 114 THR A O 1
ATOM 979 N N . THR A 1 115 ? 0.266 0.149 11.737 1.00 45.66 115 THR A N 1
ATOM 980 C CA . THR A 1 115 ? 1.504 -0.418 12.211 1.00 45.66 115 THR A CA 1
ATOM 981 C C . THR A 1 115 ? 2.538 0.095 11.227 1.00 45.66 115 THR A C 1
ATOM 983 O O . THR A 1 115 ? 2.351 -0.072 10.019 1.00 45.66 115 THR A O 1
ATOM 986 N N . ASP A 1 116 ? 3.566 0.751 11.744 1.00 52.81 116 ASP A N 1
ATOM 987 C CA . ASP A 1 116 ? 4.729 1.299 11.036 1.00 52.81 116 ASP A CA 1
ATOM 988 C C . ASP A 1 116 ? 5.282 0.357 9.933 1.00 52.81 116 ASP A C 1
ATOM 990 O O . ASP A 1 116 ? 5.995 0.754 9.017 1.00 52.81 116 ASP A O 1
ATOM 994 N N . LYS A 1 117 ? 4.862 -0.915 9.973 1.00 60.06 117 LYS A N 1
ATOM 995 C CA . LYS A 1 117 ? 4.938 -1.927 8.925 1.00 60.06 117 LYS A CA 1
ATOM 996 C C . LYS A 1 117 ? 4.789 -1.431 7.488 1.00 60.06 117 LYS A C 1
ATOM 998 O O . LYS A 1 117 ? 5.524 -1.985 6.699 1.00 60.06 117 LYS A O 1
ATOM 1003 N N . ASP A 1 118 ? 3.950 -0.463 7.112 1.00 72.62 118 ASP A N 1
ATOM 1004 C CA . ASP A 1 118 ? 3.659 -0.209 5.680 1.00 72.62 118 ASP A CA 1
ATOM 1005 C C . ASP A 1 118 ? 4.113 1.144 5.103 1.00 72.62 118 ASP A C 1
ATOM 1007 O O . ASP A 1 118 ? 3.879 1.412 3.921 1.00 72.62 118 ASP A O 1
ATOM 1011 N N . THR A 1 119 ? 4.822 1.975 5.874 1.00 84.00 119 THR A N 1
ATOM 1012 C CA . THR A 1 119 ? 5.354 3.277 5.402 1.00 84.00 119 THR A CA 1
ATOM 1013 C C . THR A 1 119 ? 6.196 3.132 4.128 1.00 84.00 119 THR A C 1
ATOM 1015 O O . THR A 1 119 ? 6.129 3.958 3.208 1.00 84.00 119 THR A O 1
ATOM 1018 N N . TYR A 1 120 ? 6.894 1.999 4.010 1.00 90.94 120 TYR A N 1
ATOM 1019 C CA . TYR A 1 120 ? 7.723 1.662 2.860 1.00 90.94 120 TYR A CA 1
ATOM 1020 C C . TYR A 1 120 ? 6.957 1.562 1.533 1.00 90.94 120 TYR A C 1
ATOM 1022 O O . TYR A 1 120 ? 7.581 1.651 0.479 1.00 90.94 120 TYR A O 1
ATOM 1030 N N . LYS A 1 121 ? 5.627 1.378 1.535 1.00 92.75 121 LYS A N 1
ATOM 1031 C CA . LYS A 1 121 ? 4.843 1.238 0.293 1.00 92.75 121 LYS A CA 1
ATOM 1032 C C . LYS A 1 121 ? 4.847 2.515 -0.553 1.00 92.75 121 LYS A C 1
ATOM 1034 O O . LYS A 1 121 ? 4.653 2.465 -1.767 1.00 92.75 121 LYS A O 1
ATOM 1039 N N . SER A 1 122 ? 5.102 3.662 0.077 1.00 89.88 122 SER A N 1
ATOM 1040 C CA . SER A 1 122 ? 5.230 4.950 -0.608 1.00 89.88 122 SER A CA 1
ATOM 1041 C C . SER A 1 122 ? 6.606 5.165 -1.260 1.00 89.88 122 SER A C 1
ATOM 1043 O O . SER A 1 122 ? 6.719 5.981 -2.180 1.00 89.88 122 SER A O 1
ATOM 1045 N N . GLU A 1 123 ? 7.619 4.394 -0.851 1.00 93.75 123 GLU A N 1
ATOM 1046 C CA . GLU A 1 123 ? 9.012 4.542 -1.268 1.00 93.75 123 GLU A CA 1
ATOM 1047 C C . GLU A 1 123 ? 9.241 4.185 -2.741 1.00 93.75 123 GLU A C 1
ATOM 1049 O O . GLU A 1 123 ? 8.702 3.212 -3.276 1.00 93.75 123 GLU A O 1
ATOM 1054 N N . VAL A 1 124 ? 10.144 4.926 -3.390 1.00 95.12 124 VAL A N 1
ATOM 1055 C CA . VAL A 1 124 ? 10.500 4.722 -4.806 1.00 95.12 124 VAL A CA 1
ATOM 1056 C C . VAL A 1 124 ? 11.011 3.305 -5.067 1.00 95.12 124 VAL A C 1
ATOM 1058 O O . VAL A 1 124 ? 10.625 2.682 -6.053 1.00 95.12 124 VAL A O 1
ATOM 1061 N N . TRP A 1 125 ? 11.876 2.777 -4.194 1.00 96.00 125 TRP A N 1
ATOM 1062 C CA . TRP A 1 125 ? 12.441 1.437 -4.377 1.00 96.00 125 TRP A CA 1
ATOM 1063 C C . TRP A 1 125 ? 11.366 0.352 -4.338 1.00 96.00 125 TRP A C 1
ATOM 1065 O O . TRP A 1 125 ? 11.490 -0.644 -5.045 1.00 96.00 125 TRP A O 1
ATOM 1075 N N . PHE A 1 126 ? 10.315 0.547 -3.540 1.00 96.88 126 PHE A N 1
ATOM 1076 C CA . PHE A 1 126 ? 9.248 -0.429 -3.402 1.00 96.88 126 PHE A CA 1
ATOM 1077 C C . PHE A 1 126 ? 8.364 -0.429 -4.645 1.00 96.88 126 PHE A C 1
ATOM 1079 O O . PHE A 1 126 ? 8.149 -1.479 -5.245 1.00 96.88 126 PHE A O 1
ATOM 1086 N N . LYS A 1 127 ? 7.933 0.759 -5.088 1.00 95.62 127 LYS A N 1
ATOM 1087 C CA . LYS A 1 127 ? 7.125 0.919 -6.305 1.00 95.62 127 LYS A CA 1
ATOM 1088 C C . LYS A 1 127 ? 7.846 0.375 -7.535 1.00 95.62 127 LYS A C 1
ATOM 1090 O O . LYS A 1 127 ? 7.271 -0.417 -8.269 1.00 95.62 127 LYS A O 1
ATOM 1095 N N . VAL A 1 128 ? 9.122 0.724 -7.715 1.00 95.75 128 VAL A N 1
ATOM 1096 C CA . VAL A 1 128 ? 9.943 0.175 -8.806 1.00 95.75 128 VAL A CA 1
ATOM 1097 C C . VAL A 1 128 ? 10.117 -1.337 -8.643 1.00 95.75 128 VAL A C 1
ATOM 1099 O O . VAL A 1 128 ? 9.996 -2.077 -9.611 1.00 95.75 128 VAL A O 1
ATOM 1102 N N . GLY A 1 129 ? 10.334 -1.820 -7.420 1.00 97.19 129 GLY A N 1
ATOM 1103 C CA . GLY A 1 129 ? 10.489 -3.244 -7.133 1.00 97.19 129 GLY A CA 1
ATOM 1104 C C . GLY A 1 129 ? 9.275 -4.090 -7.477 1.00 97.19 129 GLY A C 1
ATOM 1105 O O . GLY A 1 129 ? 9.450 -5.196 -7.977 1.00 97.19 129 GLY A O 1
ATOM 1106 N N . LEU A 1 130 ? 8.065 -3.560 -7.293 1.00 97.44 130 LEU A N 1
ATOM 1107 C CA . LEU A 1 130 ? 6.838 -4.222 -7.734 1.00 97.44 130 LEU A CA 1
ATOM 1108 C C . LEU A 1 130 ? 6.786 -4.397 -9.255 1.00 97.44 130 LEU A C 1
ATOM 1110 O O . LEU A 1 130 ? 6.388 -5.463 -9.716 1.00 97.44 130 LEU A O 1
ATOM 1114 N N . LEU A 1 131 ? 7.233 -3.402 -10.026 1.00 95.75 131 LEU A N 1
ATOM 1115 C CA . LEU A 1 131 ? 7.289 -3.499 -11.491 1.00 95.75 131 LEU A CA 1
ATOM 1116 C C . LEU A 1 131 ? 8.243 -4.615 -11.934 1.00 95.75 131 LEU A C 1
ATOM 1118 O O . LEU A 1 131 ? 7.922 -5.400 -12.824 1.00 95.75 131 LEU A O 1
ATOM 1122 N N . PHE A 1 132 ? 9.405 -4.722 -11.282 1.00 95.81 132 PHE A N 1
ATOM 1123 C CA . PHE A 1 132 ? 10.347 -5.819 -11.520 1.00 95.81 132 PHE A CA 1
ATOM 1124 C C . PHE A 1 132 ? 9.774 -7.175 -11.105 1.00 95.81 132 PHE A C 1
ATOM 1126 O O . PHE A 1 132 ? 9.901 -8.139 -11.850 1.00 95.81 132 PHE A O 1
ATOM 1133 N N . ALA A 1 133 ? 9.128 -7.255 -9.940 1.00 97.44 133 ALA A N 1
ATOM 1134 C CA . ALA A 1 133 ? 8.555 -8.496 -9.427 1.00 97.44 133 ALA A CA 1
ATOM 1135 C C . ALA A 1 133 ? 7.431 -9.045 -10.317 1.00 97.44 133 ALA A C 1
ATOM 1137 O O . ALA A 1 133 ? 7.286 -10.256 -10.426 1.00 97.44 133 ALA A O 1
ATOM 1138 N N . ARG A 1 134 ? 6.663 -8.172 -10.974 1.00 95.88 134 ARG A N 1
ATOM 1139 C CA . ARG A 1 134 ? 5.575 -8.544 -11.894 1.00 95.88 134 ARG A CA 1
ATOM 1140 C C . ARG A 1 134 ? 6.034 -8.811 -13.330 1.00 95.88 134 ARG A C 1
ATOM 1142 O O . ARG A 1 134 ? 5.211 -9.167 -14.164 1.00 95.88 134 ARG A O 1
ATOM 1149 N N . GLY A 1 135 ? 7.312 -8.584 -13.635 1.00 92.06 135 GLY A N 1
ATOM 1150 C CA . GLY A 1 135 ? 7.841 -8.668 -14.999 1.00 92.06 135 GLY A CA 1
ATOM 1151 C C . GLY A 1 135 ? 7.445 -7.507 -15.913 1.00 92.06 135 GLY A C 1
ATOM 1152 O O . GLY A 1 135 ? 7.798 -7.507 -17.087 1.00 92.06 135 GLY A O 1
ATOM 1153 N N . GLU A 1 136 ? 6.798 -6.458 -15.396 1.00 91.31 136 GLU A N 1
ATOM 1154 C CA . GLU A 1 136 ? 6.432 -5.268 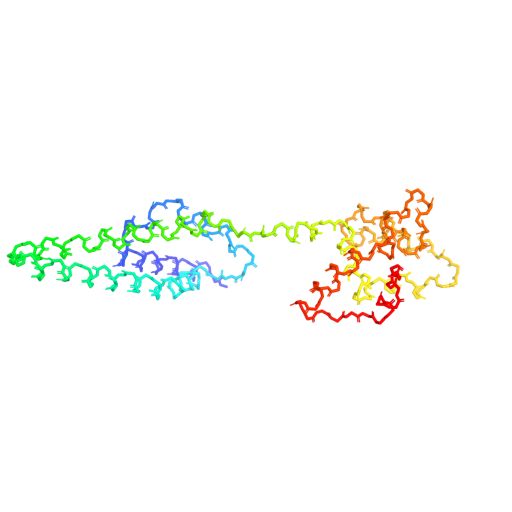-16.183 1.00 91.31 136 GLU A CA 1
ATOM 1155 C C . GLU A 1 136 ? 7.669 -4.552 -16.756 1.00 91.31 136 GLU A C 1
ATOM 1157 O O . GLU A 1 136 ? 7.588 -3.856 -17.768 1.00 91.31 136 GLU A O 1
ATOM 1162 N N . MET A 1 137 ? 8.833 -4.757 -16.130 1.00 90.00 137 MET A N 1
ATOM 1163 C CA . MET A 1 137 ? 10.107 -4.222 -16.602 1.00 90.00 137 MET A CA 1
ATOM 1164 C C . MET A 1 137 ? 10.742 -5.037 -17.739 1.00 90.00 137 MET A C 1
ATOM 1166 O O . MET A 1 137 ? 11.649 -4.526 -18.392 1.00 90.00 137 MET A O 1
ATOM 1170 N N . GLU A 1 138 ? 10.302 -6.275 -18.001 1.00 84.75 138 GLU A N 1
ATOM 1171 C CA . GLU A 1 138 ? 10.939 -7.175 -18.976 1.00 84.75 138 GLU A CA 1
ATOM 1172 C C . GLU A 1 138 ? 10.898 -6.637 -20.400 1.00 84.75 138 GLU A C 1
ATOM 1174 O O . GLU A 1 138 ? 11.905 -6.739 -21.098 1.00 84.75 138 GLU A O 1
ATOM 1179 N N . LYS A 1 139 ? 9.799 -5.982 -20.801 1.00 81.12 139 LYS A N 1
ATOM 1180 C CA . LYS A 1 139 ? 9.668 -5.358 -22.130 1.00 81.12 139 LYS A CA 1
ATOM 1181 C C . LYS A 1 139 ? 10.829 -4.404 -22.443 1.00 81.12 139 LYS A C 1
ATOM 1183 O O . LYS A 1 139 ? 11.327 -4.372 -23.562 1.00 81.12 139 LYS A O 1
ATOM 1188 N N . PHE A 1 140 ? 11.361 -3.727 -21.424 1.00 77.94 140 PHE A N 1
ATOM 1189 C CA . PHE A 1 140 ? 12.497 -2.816 -21.565 1.00 77.94 140 PHE A CA 1
ATOM 1190 C C . PHE A 1 140 ? 13.859 -3.531 -21.653 1.00 77.94 140 PHE A C 1
ATOM 1192 O O . PHE A 1 140 ? 14.858 -2.907 -22.014 1.00 77.94 140 PHE A O 1
ATOM 1199 N N . TYR A 1 141 ? 13.929 -4.828 -21.335 1.00 67.56 141 TYR A N 1
ATOM 1200 C CA . TYR A 1 141 ? 15.132 -5.657 -21.440 1.00 67.56 141 TYR A CA 1
ATOM 1201 C C . TYR A 1 141 ? 15.193 -6.469 -22.730 1.00 67.56 141 TYR A C 1
ATOM 1203 O O . TYR A 1 141 ? 16.248 -6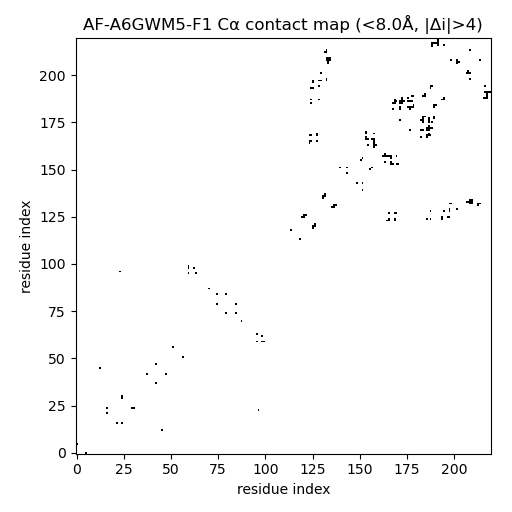.514 -23.365 1.00 67.56 141 TYR A O 1
ATOM 1211 N N . THR A 1 142 ? 14.110 -7.158 -23.098 1.00 59.97 142 THR A N 1
ATOM 1212 C CA . THR A 1 142 ? 14.087 -8.083 -24.244 1.00 59.97 142 THR A CA 1
ATOM 1213 C C . THR A 1 142 ? 14.243 -7.350 -25.570 1.00 59.97 142 THR A C 1
ATOM 1215 O O . THR A 1 142 ? 14.948 -7.840 -26.449 1.00 59.97 142 THR A O 1
ATOM 1218 N N . GLU A 1 143 ? 13.693 -6.142 -25.681 1.00 52.31 143 GLU A N 1
ATOM 1219 C CA . GLU A 1 143 ? 13.804 -5.302 -26.878 1.00 52.31 143 GLU A CA 1
ATOM 1220 C C . GLU A 1 143 ? 15.198 -4.652 -27.042 1.00 52.31 143 GLU A C 1
ATOM 1222 O O . GLU A 1 143 ? 15.521 -4.159 -28.119 1.00 52.31 143 GLU A O 1
ATOM 1227 N N . ASN A 1 144 ? 16.068 -4.718 -26.018 1.00 50.47 144 ASN A N 1
ATOM 1228 C CA . ASN A 1 144 ? 17.350 -3.990 -25.952 1.00 50.47 144 ASN A CA 1
ATOM 1229 C C . ASN A 1 144 ? 18.612 -4.871 -25.828 1.00 50.47 144 ASN A C 1
ATOM 1231 O O . ASN A 1 144 ? 19.696 -4.361 -25.536 1.00 50.47 144 ASN A O 1
ATOM 1235 N N . ARG A 1 145 ? 18.526 -6.195 -26.032 1.00 49.78 145 ARG A N 1
ATOM 1236 C CA . ARG A 1 145 ? 19.685 -7.105 -25.855 1.00 49.78 145 ARG A CA 1
ATOM 1237 C C . ARG A 1 145 ? 20.765 -7.031 -26.946 1.00 49.78 145 ARG A C 1
ATOM 1239 O O . ARG A 1 145 ? 21.823 -7.629 -26.765 1.00 49.78 145 ARG A O 1
ATOM 1246 N N . LYS A 1 146 ? 20.546 -6.317 -28.051 1.00 46.88 146 LYS A N 1
ATOM 1247 C CA . LYS A 1 146 ? 21.570 -6.061 -29.076 1.00 46.88 146 LYS A CA 1
ATOM 1248 C C . LYS A 1 146 ? 21.562 -4.576 -29.394 1.00 46.88 146 LYS A C 1
ATOM 1250 O O . LYS A 1 146 ? 20.631 -4.122 -30.043 1.00 46.88 146 LYS A O 1
ATOM 1255 N N . ASP A 1 147 ? 22.573 -3.873 -28.893 1.00 51.69 147 ASP A N 1
ATOM 1256 C CA . ASP A 1 147 ? 22.823 -2.448 -29.118 1.00 51.69 147 ASP A CA 1
ATOM 1257 C C . ASP A 1 147 ? 21.686 -1.559 -28.600 1.00 51.69 147 ASP A C 1
ATOM 1259 O O . ASP A 1 147 ? 20.663 -1.400 -29.253 1.00 51.69 147 ASP A O 1
ATOM 1263 N N . ILE A 1 148 ? 21.863 -1.008 -27.389 1.00 53.16 148 ILE A N 1
ATOM 1264 C CA . ILE A 1 148 ? 20.902 -0.121 -26.711 1.00 53.16 148 ILE A CA 1
ATOM 1265 C C . ILE A 1 148 ? 20.420 0.930 -27.715 1.00 53.16 148 ILE A C 1
ATOM 1267 O O . ILE A 1 148 ? 21.119 1.908 -27.978 1.00 53.16 148 ILE A O 1
ATOM 1271 N N . LYS A 1 149 ? 19.229 0.729 -28.281 1.00 52.53 149 LYS A N 1
ATOM 1272 C CA . LYS A 1 149 ? 18.545 1.786 -29.007 1.00 52.53 149 LYS A CA 1
ATOM 1273 C C . LYS A 1 149 ? 18.231 2.850 -27.963 1.00 52.53 149 LYS A C 1
ATOM 1275 O O . LYS A 1 149 ? 17.700 2.536 -26.898 1.00 52.53 149 LYS A O 1
ATOM 1280 N N . ASP A 1 150 ? 18.543 4.108 -28.260 1.00 55.28 150 ASP A N 1
ATOM 1281 C CA . ASP A 1 150 ? 18.303 5.281 -27.397 1.00 55.28 150 ASP A CA 1
ATOM 1282 C C . ASP A 1 150 ? 16.835 5.439 -26.929 1.00 55.28 150 ASP A C 1
ATOM 1284 O O . ASP A 1 150 ? 16.493 6.340 -26.158 1.00 55.28 150 ASP A O 1
ATOM 1288 N N . GLU A 1 151 ? 15.930 4.583 -27.398 1.00 58.81 151 GLU A N 1
ATOM 1289 C CA . GLU A 1 151 ? 14.488 4.608 -27.187 1.00 58.81 151 GLU A CA 1
ATOM 1290 C C . GLU A 1 151 ? 14.062 4.237 -25.759 1.00 58.81 151 GLU A C 1
ATOM 1292 O O . GLU A 1 151 ? 13.077 4.797 -25.291 1.00 58.81 151 GLU A O 1
ATOM 1297 N N . TYR A 1 152 ? 14.837 3.445 -25.007 1.00 67.56 152 TYR A N 1
ATOM 1298 C CA . TYR A 1 152 ? 14.444 2.993 -23.658 1.00 67.56 152 TYR A CA 1
ATOM 1299 C C . TYR A 1 152 ? 15.513 3.252 -22.594 1.00 67.56 152 TYR A C 1
ATOM 1301 O O . TYR A 1 152 ? 15.992 2.360 -21.889 1.00 67.56 152 TYR A O 1
ATOM 1309 N N . SER A 1 153 ? 15.898 4.520 -22.458 1.00 80.00 153 SER A N 1
ATOM 1310 C CA . SER A 1 153 ? 16.727 4.966 -21.341 1.00 80.00 153 SER A CA 1
ATOM 1311 C C . SER A 1 153 ? 15.916 4.992 -20.034 1.00 80.00 153 SER A C 1
ATOM 1313 O O . SER A 1 153 ? 14.707 5.213 -20.036 1.00 80.00 153 SER A O 1
ATOM 1315 N N . ALA A 1 154 ? 16.575 4.810 -18.883 1.00 83.75 154 ALA A N 1
ATOM 1316 C CA . ALA A 1 154 ? 15.911 4.895 -17.576 1.00 83.75 154 ALA A CA 1
ATOM 1317 C C . ALA A 1 154 ? 15.079 6.187 -17.358 1.00 83.75 154 ALA A C 1
ATOM 1319 O O . ALA A 1 154 ? 14.027 6.082 -16.730 1.00 83.75 154 ALA A O 1
ATOM 1320 N N . PRO A 1 155 ? 15.487 7.379 -17.856 1.00 84.00 155 PRO A N 1
ATOM 1321 C CA . PRO A 1 155 ? 14.623 8.562 -17.871 1.00 84.00 155 PRO A CA 1
ATOM 1322 C C . PRO A 1 155 ? 13.296 8.349 -18.604 1.00 84.00 155 PRO A C 1
ATOM 1324 O O . PRO A 1 155 ? 12.254 8.676 -18.049 1.00 84.00 155 PRO A O 1
ATOM 1327 N N . LYS A 1 156 ? 13.325 7.762 -19.808 1.00 82.81 156 LYS A N 1
ATOM 1328 C CA . LYS A 1 156 ? 12.125 7.525 -20.623 1.00 82.81 156 LYS A CA 1
ATOM 1329 C C . LYS A 1 156 ? 11.184 6.522 -19.963 1.00 82.81 156 LYS A C 1
ATOM 1331 O O . LYS A 1 156 ? 9.983 6.742 -19.929 1.00 82.81 156 LYS A O 1
ATOM 1336 N N . ILE A 1 157 ? 11.737 5.472 -19.351 1.00 85.12 157 ILE A N 1
ATOM 1337 C CA . ILE A 1 157 ? 10.940 4.508 -18.578 1.00 85.12 157 ILE A CA 1
ATOM 1338 C C . ILE A 1 157 ? 10.299 5.195 -17.363 1.00 85.12 157 ILE A C 1
ATOM 1340 O O . ILE A 1 157 ? 9.127 4.987 -17.072 1.00 85.12 157 ILE A O 1
ATOM 1344 N N . ALA A 1 158 ? 11.051 6.033 -16.646 1.00 88.56 158 ALA A N 1
ATOM 1345 C CA . ALA A 1 158 ? 10.529 6.776 -15.501 1.00 88.56 158 ALA A CA 1
ATOM 1346 C C . ALA A 1 158 ? 9.407 7.755 -15.902 1.00 88.56 158 ALA A C 1
ATOM 1348 O O . ALA A 1 158 ? 8.441 7.915 -15.159 1.00 88.56 158 ALA A O 1
ATOM 1349 N N . GLU A 1 159 ? 9.519 8.376 -17.078 1.00 87.12 159 GLU A N 1
ATOM 1350 C CA . GLU A 1 159 ? 8.490 9.232 -17.672 1.00 87.12 159 GLU A CA 1
ATOM 1351 C C . GLU A 1 159 ? 7.242 8.438 -18.090 1.00 87.12 159 GLU A C 1
ATOM 1353 O O . GLU A 1 159 ? 6.138 8.832 -17.723 1.00 87.12 159 GLU A O 1
ATOM 1358 N N . GLU A 1 160 ? 7.398 7.280 -18.746 1.00 85.06 160 GLU A N 1
ATOM 1359 C CA . GLU A 1 160 ? 6.285 6.376 -19.098 1.00 85.06 160 GLU A CA 1
ATOM 1360 C C . GLU A 1 160 ? 5.524 5.892 -17.851 1.00 85.06 160 GLU A C 1
ATOM 1362 O O . GLU A 1 160 ? 4.301 5.777 -17.861 1.00 85.06 160 GLU A O 1
ATOM 1367 N N . LEU A 1 161 ? 6.237 5.675 -16.743 1.00 84.50 161 LEU A N 1
ATOM 1368 C CA . LEU A 1 161 ? 5.663 5.309 -15.443 1.00 84.50 161 LEU A CA 1
ATOM 1369 C C . LEU A 1 161 ? 5.087 6.508 -14.662 1.00 84.50 161 LEU A C 1
ATOM 1371 O O . LEU A 1 161 ? 4.645 6.342 -13.522 1.00 84.50 161 LEU A O 1
ATOM 1375 N N . GLY A 1 162 ? 5.123 7.715 -15.234 1.00 86.75 162 GLY A N 1
ATOM 1376 C CA . GLY A 1 162 ? 4.575 8.936 -14.643 1.00 86.75 162 GLY A CA 1
ATOM 1377 C C . GLY A 1 162 ? 5.371 9.495 -13.458 1.00 86.75 162 GLY A C 1
ATOM 1378 O O . GLY A 1 162 ? 4.848 10.320 -12.710 1.00 86.75 162 GLY A O 1
ATOM 1379 N N . ASN A 1 163 ? 6.618 9.056 -13.239 1.00 87.75 163 ASN A N 1
ATOM 1380 C CA . ASN A 1 163 ? 7.448 9.545 -12.137 1.00 87.75 163 ASN A CA 1
ATOM 1381 C C . ASN A 1 163 ? 8.952 9.530 -12.454 1.00 87.75 163 ASN A C 1
ATOM 1383 O O . ASN A 1 163 ? 9.649 8.531 -12.256 1.00 87.75 163 ASN A O 1
ATOM 1387 N N . ILE A 1 164 ? 9.484 10.700 -12.819 1.00 88.50 164 ILE A N 1
ATOM 1388 C CA . ILE A 1 164 ? 10.899 10.895 -13.169 1.00 88.50 164 ILE A CA 1
ATOM 1389 C C . ILE A 1 164 ? 11.880 10.487 -12.054 1.00 88.50 164 ILE A C 1
ATOM 1391 O O . ILE A 1 164 ? 13.018 10.096 -12.324 1.00 88.50 164 ILE A O 1
ATOM 1395 N N . HIS A 1 165 ? 11.455 10.503 -10.785 1.00 90.44 165 HIS A N 1
ATOM 1396 C CA . HIS A 1 165 ? 12.318 10.128 -9.662 1.00 90.44 165 HIS A CA 1
ATOM 1397 C C . HIS A 1 165 ? 12.670 8.635 -9.643 1.00 90.44 165 HIS A C 1
ATOM 1399 O O . HIS A 1 165 ? 13.621 8.239 -8.962 1.00 90.44 165 HIS A O 1
ATOM 1405 N N . TYR A 1 166 ? 11.975 7.802 -10.422 1.00 92.94 166 TYR A N 1
ATOM 1406 C CA . TYR A 1 166 ? 12.286 6.378 -10.538 1.00 92.94 166 TYR A CA 1
ATOM 1407 C C . TYR A 1 166 ? 13.586 6.113 -11.300 1.00 92.94 166 TYR A C 1
ATOM 1409 O O . TYR A 1 166 ? 14.208 5.070 -11.090 1.00 92.94 166 TYR A O 1
ATOM 1417 N N . GLN A 1 167 ? 14.049 7.068 -12.116 1.00 93.62 167 GLN A N 1
ATOM 1418 C CA . GLN A 1 167 ? 15.187 6.923 -13.026 1.00 93.62 167 GLN A CA 1
ATOM 1419 C C . GLN A 1 167 ? 16.408 6.263 -12.373 1.00 93.62 167 GLN A C 1
ATOM 1421 O O . GLN A 1 167 ? 16.985 5.332 -12.931 1.00 93.62 167 GLN A O 1
ATOM 1426 N N . LYS A 1 168 ? 16.832 6.737 -11.192 1.00 94.56 168 LYS A N 1
ATOM 1427 C CA . LYS A 1 168 ? 18.071 6.248 -10.559 1.00 94.56 168 LYS A CA 1
ATOM 1428 C C . LYS A 1 168 ? 17.931 4.811 -10.047 1.00 94.56 168 LYS A C 1
ATOM 1430 O O . LYS A 1 168 ? 18.890 4.050 -10.126 1.00 94.56 168 LYS A O 1
ATOM 1435 N N . THR A 1 169 ? 16.758 4.452 -9.534 1.00 96.00 169 THR A N 1
ATOM 1436 C CA . THR A 1 169 ? 16.451 3.099 -9.043 1.00 96.00 169 THR A CA 1
ATOM 1437 C C . THR A 1 169 ? 16.288 2.126 -10.202 1.00 96.00 169 THR A C 1
ATOM 1439 O O . THR A 1 169 ? 16.860 1.038 -10.159 1.00 96.00 169 THR A O 1
ATOM 1442 N N . ILE A 1 170 ? 15.583 2.543 -11.260 1.00 94.44 170 ILE A N 1
ATOM 1443 C CA . ILE A 1 170 ? 15.451 1.784 -12.506 1.00 94.44 170 ILE A CA 1
ATOM 1444 C C . ILE A 1 170 ? 16.838 1.509 -13.079 1.00 94.44 170 ILE A C 1
ATOM 1446 O O . ILE A 1 170 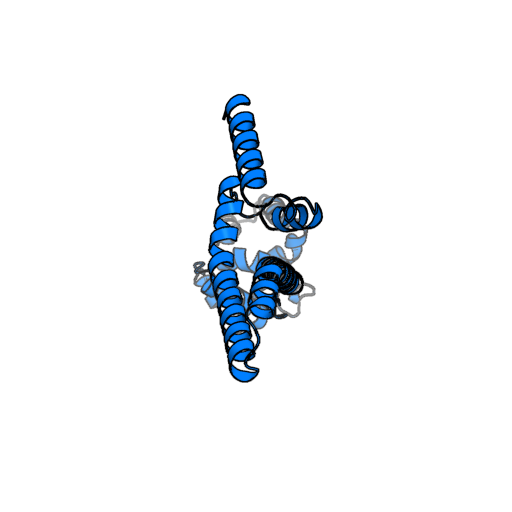? 17.196 0.352 -13.249 1.00 94.44 170 ILE A O 1
ATOM 1450 N N . LEU A 1 171 ? 17.660 2.542 -13.288 1.00 92.12 171 LEU A N 1
ATOM 1451 C CA . LEU A 1 171 ? 18.995 2.386 -13.865 1.00 92.12 171 LEU A CA 1
ATOM 1452 C C . LEU A 1 171 ? 19.880 1.445 -13.038 1.00 92.12 171 LEU A C 1
ATOM 1454 O O . LEU A 1 171 ? 20.490 0.537 -13.596 1.00 92.12 171 LEU A O 1
ATOM 1458 N N . ALA A 1 172 ? 19.942 1.651 -11.718 1.00 94.38 172 ALA A N 1
ATOM 1459 C CA . ALA A 1 172 ? 20.787 0.849 -10.836 1.00 94.38 172 ALA A CA 1
ATOM 1460 C C . ALA A 1 172 ? 20.349 -0.621 -10.781 1.00 94.38 172 ALA A C 1
ATOM 1462 O O . ALA A 1 172 ? 21.202 -1.505 -10.750 1.00 94.38 172 ALA A O 1
ATOM 1463 N N . THR A 1 173 ? 19.039 -0.878 -10.791 1.00 94.75 173 THR A N 1
ATOM 1464 C CA . THR A 1 173 ? 18.476 -2.237 -10.802 1.00 94.75 173 THR A CA 1
ATOM 1465 C C . THR A 1 173 ? 18.656 -2.886 -12.175 1.00 94.75 173 THR A C 1
ATOM 1467 O O . THR A 1 173 ? 19.074 -4.036 -12.258 1.00 94.75 173 THR A O 1
ATOM 1470 N N . MET A 1 174 ? 18.452 -2.128 -13.260 1.00 90.12 174 MET A N 1
ATOM 1471 C CA . MET A 1 174 ? 18.620 -2.621 -14.628 1.00 90.12 174 MET A CA 1
ATOM 1472 C C . MET A 1 174 ? 20.050 -3.003 -14.973 1.00 90.12 174 MET A C 1
ATOM 1474 O O . MET A 1 174 ? 20.277 -4.009 -15.638 1.00 90.12 174 MET A O 1
ATOM 1478 N N . LYS A 1 175 ? 21.008 -2.188 -14.530 1.00 89.56 175 LYS A N 1
ATOM 1479 C CA . LYS A 1 175 ? 22.441 -2.405 -14.743 1.00 89.56 175 LYS A CA 1
ATOM 1480 C C . LYS A 1 175 ? 23.098 -3.228 -13.635 1.00 89.56 175 LYS A C 1
ATOM 1482 O O . LYS A 1 175 ? 24.317 -3.359 -13.650 1.00 89.56 175 LYS A O 1
ATOM 1487 N N . GLU A 1 176 ? 22.313 -3.721 -12.678 1.00 92.38 176 GLU A N 1
ATOM 1488 C CA . GLU A 1 176 ? 22.769 -4.556 -11.563 1.00 92.38 176 GLU A CA 1
ATOM 1489 C C . GLU A 1 176 ? 23.985 -3.973 -10.831 1.00 92.38 176 GLU A C 1
ATOM 1491 O O . GLU A 1 176 ? 24.970 -4.654 -10.554 1.00 92.38 176 GLU A O 1
ATOM 1496 N N . TYR A 1 177 ? 23.935 -2.675 -10.518 1.00 94.31 177 TYR A N 1
ATOM 1497 C CA . TYR A 1 177 ? 25.064 -2.011 -9.873 1.00 94.31 177 TYR A CA 1
ATOM 1498 C C . TYR A 1 177 ? 25.431 -2.706 -8.552 1.00 94.31 177 TYR A C 1
ATOM 1500 O O . TYR A 1 177 ? 24.543 -2.922 -7.716 1.00 94.31 177 TYR A O 1
ATOM 1508 N N . PRO A 1 178 ? 26.719 -3.034 -8.327 1.00 94.56 178 PRO A N 1
ATOM 1509 C CA . PRO A 1 178 ? 27.156 -3.694 -7.102 1.00 94.56 178 PRO A CA 1
ATOM 1510 C C . PRO A 1 178 ? 27.065 -2.738 -5.909 1.00 94.56 178 PRO A C 1
ATOM 1512 O O . PRO A 1 178 ? 27.077 -1.519 -6.083 1.00 94.56 178 PRO A O 1
ATOM 1515 N N . LYS A 1 179 ? 27.039 -3.277 -4.682 1.00 94.06 179 LYS A N 1
ATOM 1516 C CA . LYS A 1 179 ? 26.985 -2.482 -3.436 1.00 94.06 179 LYS A CA 1
ATOM 1517 C C . LYS A 1 179 ? 28.099 -1.428 -3.323 1.00 94.06 179 LYS A C 1
ATOM 1519 O O . LYS A 1 179 ? 27.878 -0.398 -2.699 1.00 94.06 179 LYS A O 1
ATOM 1524 N N . SER A 1 180 ? 29.265 -1.670 -3.930 1.00 94.81 180 SER A N 1
ATOM 1525 C CA . SER A 1 180 ? 30.410 -0.745 -3.953 1.00 94.81 180 SER A CA 1
ATOM 1526 C C . SER A 1 180 ? 30.229 0.458 -4.887 1.00 94.81 180 SER A C 1
ATOM 1528 O O . SER A 1 180 ? 30.970 1.433 -4.781 1.00 94.81 180 SER A O 1
ATOM 1530 N N . ASN A 1 181 ? 29.262 0.419 -5.807 1.00 96.56 181 ASN A N 1
ATOM 1531 C CA . ASN A 1 181 ? 28.942 1.551 -6.671 1.00 96.56 181 ASN A CA 1
ATOM 1532 C C . ASN A 1 181 ? 28.244 2.657 -5.859 1.00 96.56 181 ASN A C 1
ATOM 1534 O O . ASN A 1 181 ? 27.415 2.368 -4.998 1.00 96.56 181 ASN A O 1
ATOM 1538 N N . SER A 1 182 ? 28.490 3.929 -6.187 1.00 93.31 182 SER A N 1
ATOM 1539 C CA . SER A 1 182 ? 27.852 5.077 -5.517 1.00 93.31 182 SER A CA 1
ATOM 1540 C C . SER A 1 182 ? 26.317 5.091 -5.609 1.00 93.31 182 SER A C 1
ATOM 1542 O O . SER A 1 182 ? 25.653 5.734 -4.801 1.00 93.31 182 SER A O 1
ATOM 1544 N N . ASN A 1 183 ? 25.738 4.363 -6.569 1.00 92.62 183 ASN A N 1
ATOM 1545 C CA . ASN A 1 183 ? 24.300 4.132 -6.713 1.00 92.62 183 ASN A CA 1
ATOM 1546 C C . ASN A 1 183 ? 23.884 2.676 -6.425 1.00 92.62 183 ASN A C 1
ATOM 1548 O O . ASN A 1 183 ? 22.729 2.317 -6.653 1.00 92.62 183 ASN A O 1
ATOM 1552 N N . GLY A 1 184 ? 24.787 1.835 -5.914 1.00 93.56 184 GLY A N 1
ATOM 1553 C CA . GLY A 1 184 ? 24.523 0.427 -5.607 1.00 93.56 184 GLY A CA 1
ATOM 1554 C C . GLY A 1 184 ? 23.402 0.234 -4.588 1.00 93.56 184 GLY A C 1
ATOM 1555 O O . GLY A 1 184 ? 22.609 -0.696 -4.702 1.00 93.56 184 GLY A O 1
ATOM 1556 N N . ASN A 1 185 ? 23.245 1.160 -3.641 1.00 94.56 185 ASN A N 1
ATOM 1557 C CA . ASN A 1 185 ? 22.152 1.149 -2.665 1.00 94.56 185 ASN A CA 1
ATOM 1558 C C . ASN A 1 185 ? 20.750 1.348 -3.278 1.00 94.56 185 ASN A C 1
ATOM 1560 O O . ASN A 1 185 ? 19.752 1.163 -2.580 1.00 94.56 185 ASN A O 1
ATOM 1564 N N . LYS A 1 186 ? 20.652 1.747 -4.552 1.00 96.50 186 LYS A N 1
ATOM 1565 C CA . LYS A 1 186 ? 19.383 1.893 -5.286 1.00 96.50 186 LYS A CA 1
ATOM 1566 C C . LYS A 1 186 ? 19.020 0.655 -6.096 1.00 96.50 186 LYS A C 1
ATOM 1568 O O . LYS A 1 186 ? 17.869 0.534 -6.498 1.00 96.50 186 LYS A O 1
ATOM 1573 N N . ASN A 1 187 ? 19.970 -0.251 -6.324 1.00 96.56 187 ASN A N 1
ATOM 1574 C CA . ASN A 1 187 ? 19.678 -1.553 -6.905 1.00 96.56 187 ASN A CA 1
ATOM 1575 C C . ASN A 1 187 ? 18.871 -2.374 -5.889 1.00 96.56 187 ASN A C 1
ATOM 1577 O O . ASN A 1 187 ? 19.328 -2.626 -4.772 1.00 96.56 187 ASN A O 1
ATOM 1581 N N . ILE A 1 188 ? 17.662 -2.771 -6.273 1.00 96.88 188 ILE A N 1
ATOM 1582 C CA . ILE A 1 188 ? 16.714 -3.465 -5.395 1.00 96.88 188 ILE A CA 1
ATOM 1583 C C . ILE A 1 188 ? 17.255 -4.831 -4.962 1.00 96.88 188 ILE A C 1
ATOM 1585 O O . ILE A 1 188 ? 17.086 -5.210 -3.803 1.00 96.88 188 ILE A O 1
ATOM 1589 N N . TYR A 1 189 ? 18.000 -5.506 -5.839 1.00 96.38 189 TYR A N 1
ATOM 1590 C CA . TYR A 1 189 ? 18.590 -6.821 -5.575 1.00 96.38 189 TYR A CA 1
ATOM 1591 C C . TYR A 1 189 ? 19.726 -6.790 -4.538 1.00 96.38 189 TYR A C 1
ATOM 1593 O O . TYR A 1 189 ? 20.109 -7.822 -4.000 1.00 96.38 189 TYR A O 1
ATOM 1601 N N . ASN A 1 190 ? 20.243 -5.608 -4.183 1.00 96.25 190 ASN A N 1
ATOM 1602 C CA . ASN A 1 190 ? 21.282 -5.484 -3.156 1.00 96.25 190 ASN A CA 1
ATOM 1603 C C . ASN A 1 190 ? 20.738 -5.516 -1.716 1.00 96.25 190 ASN A C 1
ATOM 1605 O O . ASN A 1 190 ? 21.535 -5.503 -0.774 1.00 96.25 190 ASN A O 1
ATOM 1609 N N . SER A 1 191 ? 19.415 -5.532 -1.514 1.00 95.25 191 SER A N 1
ATOM 1610 C CA . SER A 1 191 ? 18.798 -5.493 -0.184 1.00 95.25 191 SER A CA 1
ATOM 1611 C C . SER A 1 191 ? 17.790 -6.625 0.011 1.00 95.25 191 SER A C 1
ATOM 1613 O O . SER A 1 191 ? 16.671 -6.579 -0.501 1.00 95.25 191 SER A O 1
ATOM 1615 N N . LEU A 1 192 ? 18.175 -7.604 0.837 1.00 94.88 192 LEU A N 1
ATOM 1616 C CA . LEU A 1 192 ? 17.319 -8.725 1.229 1.00 94.88 192 LEU A CA 1
ATOM 1617 C C . LEU A 1 192 ? 16.006 -8.248 1.863 1.00 94.88 192 LEU A C 1
ATOM 1619 O O . LEU A 1 192 ? 14.934 -8.748 1.539 1.00 94.88 192 LEU A O 1
ATOM 1623 N N . GLU A 1 193 ? 16.081 -7.251 2.747 1.00 94.50 193 GLU A N 1
ATOM 1624 C CA . GLU A 1 193 ? 14.913 -6.694 3.436 1.00 94.50 193 GLU A CA 1
ATOM 1625 C C . GLU A 1 193 ? 13.902 -6.088 2.451 1.00 94.50 193 GLU A C 1
ATOM 1627 O O . GLU A 1 193 ? 12.702 -6.349 2.545 1.00 94.50 193 GLU A O 1
ATOM 1632 N N . ARG A 1 194 ? 14.383 -5.317 1.467 1.00 95.69 194 ARG A N 1
ATOM 1633 C CA . ARG A 1 194 ? 13.530 -4.719 0.433 1.00 95.69 194 ARG A CA 1
ATOM 1634 C C . ARG A 1 194 ? 12.851 -5.784 -0.417 1.00 95.69 194 ARG A C 1
ATOM 1636 O O . ARG A 1 194 ? 11.645 -5.702 -0.638 1.00 95.69 194 ARG A O 1
ATOM 1643 N N . MET A 1 195 ? 13.596 -6.803 -0.844 1.00 97.12 195 MET A N 1
ATOM 1644 C CA . MET A 1 195 ? 13.025 -7.912 -1.609 1.00 97.12 195 MET A CA 1
ATOM 1645 C C . MET A 1 195 ? 11.982 -8.689 -0.800 1.00 97.12 195 MET A C 1
ATOM 1647 O O . MET A 1 195 ? 10.894 -8.930 -1.315 1.00 97.12 195 MET A O 1
ATOM 1651 N N . LYS A 1 196 ? 12.248 -8.992 0.480 1.00 95.94 196 LYS A N 1
ATOM 1652 C CA . LYS A 1 196 ? 11.272 -9.636 1.379 1.00 95.94 196 LYS A CA 1
ATOM 1653 C C . LYS A 1 196 ? 9.984 -8.812 1.498 1.00 95.94 196 LYS A C 1
ATOM 1655 O O . LYS A 1 196 ? 8.899 -9.372 1.394 1.00 95.94 196 LYS A O 1
ATOM 1660 N N . LYS A 1 197 ? 10.082 -7.485 1.646 1.00 95.94 197 LYS A N 1
ATOM 1661 C CA . LYS A 1 197 ? 8.914 -6.581 1.684 1.00 95.94 197 LYS A CA 1
ATOM 1662 C C . LYS A 1 197 ? 8.090 -6.630 0.392 1.00 95.94 197 LYS A C 1
ATOM 1664 O O . LYS A 1 197 ? 6.868 -6.718 0.456 1.00 95.94 197 LYS A O 1
ATOM 1669 N N . ILE A 1 198 ? 8.745 -6.622 -0.770 1.00 97.44 198 ILE A N 1
ATOM 1670 C CA . ILE A 1 198 ? 8.080 -6.735 -2.081 1.00 97.44 198 ILE A CA 1
ATOM 1671 C C . ILE A 1 198 ? 7.384 -8.091 -2.230 1.00 97.44 198 ILE A C 1
ATOM 1673 O O . ILE A 1 198 ? 6.205 -8.134 -2.570 1.00 97.44 198 ILE A O 1
ATOM 1677 N N . ILE A 1 199 ? 8.081 -9.189 -1.928 1.00 96.81 199 ILE A N 1
ATOM 1678 C CA . ILE A 1 199 ? 7.542 -10.551 -2.039 1.00 96.81 199 ILE A CA 1
ATOM 1679 C C . ILE A 1 199 ? 6.343 -10.738 -1.107 1.00 96.81 199 ILE A C 1
ATOM 1681 O O . ILE A 1 199 ? 5.299 -11.216 -1.545 1.00 96.81 199 ILE A O 1
ATOM 1685 N N . ASN A 1 200 ? 6.459 -10.315 0.154 1.00 95.50 200 ASN A N 1
ATOM 1686 C CA . ASN A 1 200 ? 5.361 -10.398 1.115 1.00 95.50 200 ASN A CA 1
ATOM 1687 C C . ASN A 1 200 ? 4.141 -9.618 0.625 1.00 95.50 200 ASN A C 1
ATOM 1689 O O . ASN A 1 200 ? 3.036 -10.150 0.649 1.00 95.50 200 ASN A O 1
ATOM 1693 N N . HIS A 1 201 ? 4.344 -8.403 0.106 1.00 95.56 201 HIS A N 1
ATOM 1694 C CA . HIS A 1 201 ? 3.249 -7.616 -0.446 1.00 95.56 201 HIS A CA 1
ATOM 1695 C C . HIS A 1 201 ? 2.571 -8.303 -1.635 1.00 95.56 201 HIS A C 1
ATOM 1697 O O . HIS A 1 201 ? 1.343 -8.329 -1.711 1.00 95.56 201 HIS A O 1
ATOM 1703 N N . CYS A 1 202 ? 3.352 -8.865 -2.559 1.00 95.06 202 CYS A N 1
ATOM 1704 C CA . CYS A 1 202 ? 2.800 -9.602 -3.686 1.00 95.06 202 CYS A CA 1
ATOM 1705 C C . CYS A 1 202 ? 1.994 -10.820 -3.217 1.00 95.06 202 CYS A C 1
ATOM 1707 O O . CYS A 1 202 ? 0.872 -11.004 -3.677 1.00 95.06 202 CYS A O 1
ATOM 1709 N N . ASN A 1 203 ? 2.498 -11.583 -2.244 1.00 93.44 203 ASN A N 1
ATOM 1710 C CA . ASN A 1 203 ? 1.792 -12.735 -1.680 1.00 93.44 203 ASN A CA 1
ATOM 1711 C C . ASN A 1 203 ? 0.479 -12.332 -0.986 1.00 93.44 203 ASN A C 1
ATOM 1713 O O . ASN A 1 203 ? -0.562 -12.931 -1.245 1.00 93.44 203 ASN A O 1
ATOM 1717 N N . GLU A 1 204 ? 0.503 -11.286 -0.152 1.00 91.38 204 GLU A N 1
ATO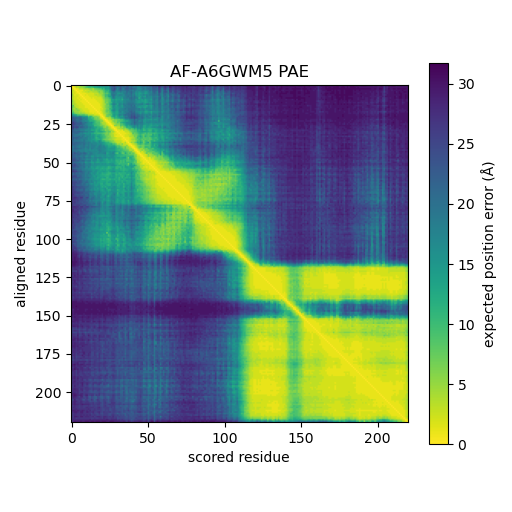M 1718 C CA . GLU A 1 204 ? -0.685 -10.744 0.529 1.00 91.38 204 GLU A CA 1
ATOM 1719 C C . GLU A 1 204 ? -1.764 -10.278 -0.456 1.00 91.38 204 GLU A C 1
ATOM 1721 O O . GLU A 1 204 ? -2.958 -10.394 -0.181 1.00 91.38 204 GLU A O 1
ATOM 1726 N N . LYS A 1 205 ? -1.348 -9.734 -1.605 1.00 92.94 205 LYS A N 1
ATOM 1727 C CA . LYS A 1 205 ? -2.237 -9.219 -2.654 1.00 92.94 205 LYS A CA 1
ATOM 1728 C C . LYS A 1 205 ? -2.496 -10.212 -3.785 1.00 92.94 205 LYS A C 1
ATOM 1730 O O . LYS A 1 205 ? -3.138 -9.830 -4.757 1.00 92.94 205 LYS A O 1
ATOM 1735 N N . GLN A 1 206 ? -2.018 -11.452 -3.664 1.00 94.38 206 GLN A N 1
ATOM 1736 C CA . GLN A 1 206 ? -2.144 -12.490 -4.694 1.00 94.38 206 GLN A CA 1
ATOM 1737 C C . GLN A 1 206 ? -1.627 -12.037 -6.075 1.00 94.38 206 GLN A C 1
ATOM 1739 O O . GLN A 1 206 ? -2.167 -12.395 -7.119 1.00 94.38 206 GLN A O 1
ATOM 1744 N N . ILE A 1 207 ? -0.570 -11.224 -6.084 1.00 94.62 207 ILE A N 1
ATOM 1745 C CA . ILE A 1 207 ? 0.122 -10.768 -7.288 1.00 94.62 207 ILE A CA 1
ATOM 1746 C C . 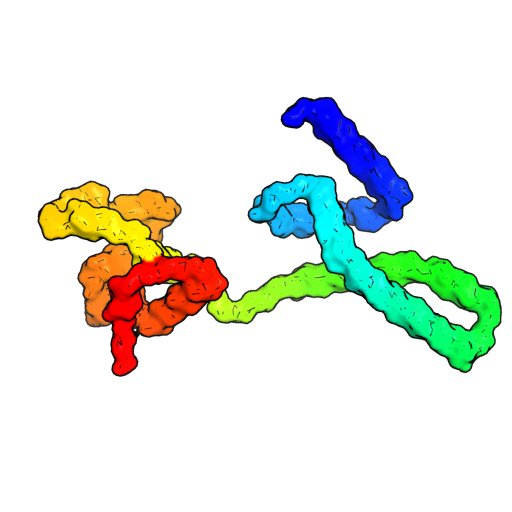ILE A 1 207 ? 1.139 -11.839 -7.685 1.00 94.62 207 ILE A C 1
ATOM 1748 O O . ILE A 1 207 ? 1.995 -12.210 -6.881 1.00 94.62 207 ILE A O 1
ATOM 1752 N N . ASN A 1 208 ? 1.079 -12.294 -8.937 1.00 96.75 208 ASN A N 1
ATOM 1753 C CA . ASN A 1 208 ? 2.055 -13.238 -9.473 1.00 96.75 208 ASN A CA 1
ATOM 1754 C C . ASN A 1 208 ? 3.460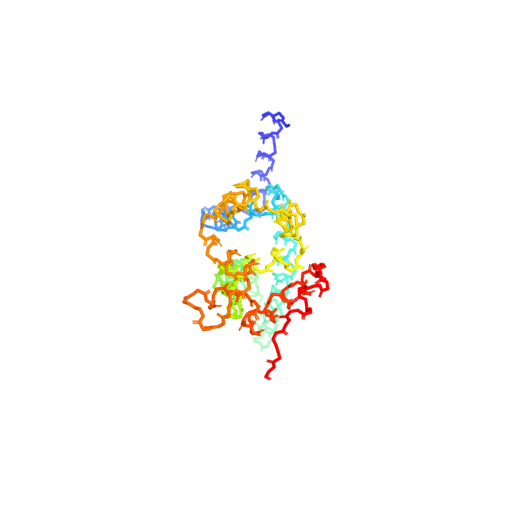 -12.611 -9.529 1.00 96.75 208 ASN A C 1
ATOM 1756 O O . ASN A 1 208 ? 3.619 -11.490 -10.018 1.00 96.75 208 ASN A O 1
ATOM 1760 N N . ILE A 1 209 ? 4.468 -13.342 -9.047 1.00 97.25 209 ILE A N 1
ATOM 1761 C CA . ILE A 1 209 ? 5.874 -12.919 -9.058 1.00 97.25 209 ILE A CA 1
ATOM 1762 C C . ILE A 1 209 ? 6.618 -13.737 -10.112 1.00 97.25 209 ILE A C 1
ATOM 1764 O O . ILE A 1 209 ? 6.544 -14.966 -10.095 1.00 97.25 209 ILE A O 1
ATOM 1768 N N . ILE A 1 210 ? 7.363 -13.076 -10.999 1.00 96.25 210 ILE A N 1
ATOM 1769 C CA . ILE A 1 210 ? 8.177 -13.778 -11.996 1.00 96.25 210 ILE A CA 1
ATOM 1770 C C . ILE A 1 210 ? 9.349 -14.530 -11.328 1.00 96.25 210 ILE A C 1
ATOM 1772 O O . ILE A 1 210 ? 9.994 -13.980 -10.421 1.00 96.25 210 ILE A O 1
ATOM 1776 N N . PRO A 1 211 ? 9.659 -15.775 -11.741 1.00 95.62 211 PRO A N 1
ATOM 1777 C CA . PRO A 1 211 ? 10.729 -16.575 -11.137 1.00 95.62 211 PRO A CA 1
ATOM 1778 C C . PRO A 1 211 ? 12.097 -15.880 -11.123 1.00 95.62 211 PRO A C 1
ATOM 1780 O O . PRO A 1 211 ? 12.849 -15.993 -10.154 1.00 95.62 211 PRO A O 1
ATOM 1783 N N . GLU A 1 212 ? 12.405 -15.108 -12.164 1.00 93.56 212 GLU A N 1
ATOM 1784 C CA . GLU A 1 212 ? 13.652 -14.367 -12.343 1.00 93.56 212 GLU A CA 1
ATOM 1785 C C . GLU A 1 212 ? 13.875 -13.336 -11.233 1.00 93.56 212 GLU A C 1
ATOM 1787 O O . GLU A 1 212 ? 15.016 -13.081 -10.844 1.00 93.56 212 GLU A O 1
ATOM 1792 N N . PHE A 1 213 ? 12.802 -12.750 -10.691 1.00 95.75 213 PHE A N 1
ATOM 1793 C CA . PHE A 1 213 ? 12.907 -11.814 -9.575 1.00 95.75 213 PHE A CA 1
ATOM 1794 C C . PHE A 1 213 ? 13.331 -12.532 -8.290 1.00 95.75 213 PHE A C 1
ATOM 1796 O O . PHE A 1 213 ? 14.197 -12.041 -7.569 1.00 95.75 213 PHE A O 1
ATOM 1803 N N . ILE A 1 214 ? 12.762 -13.712 -8.024 1.00 95.56 214 ILE A N 1
ATOM 1804 C CA . ILE A 1 214 ? 13.074 -14.525 -6.838 1.00 95.56 214 ILE A CA 1
ATOM 1805 C C . ILE A 1 214 ? 14.499 -15.080 -6.929 1.00 95.56 214 ILE A C 1
ATOM 1807 O O . ILE A 1 214 ? 15.231 -15.056 -5.940 1.00 95.56 214 ILE A O 1
ATOM 1811 N N . ALA A 1 215 ? 14.918 -15.513 -8.122 1.00 94.94 215 ALA A N 1
ATOM 1812 C CA . ALA A 1 215 ? 16.252 -16.056 -8.374 1.00 94.94 215 ALA A CA 1
ATOM 1813 C C . ALA A 1 215 ? 17.391 -15.064 -8.068 1.00 94.94 215 ALA A C 1
ATOM 1815 O O . ALA A 1 215 ? 18.519 -15.484 -7.823 1.00 94.94 215 ALA A O 1
ATOM 1816 N N . LYS A 1 216 ? 17.102 -13.756 -8.055 1.00 94.00 216 LYS A N 1
ATOM 1817 C CA . LYS A 1 216 ? 18.063 -12.689 -7.733 1.00 94.00 216 LYS A CA 1
ATOM 1818 C C . LYS A 1 216 ? 18.110 -12.311 -6.251 1.00 94.00 216 LYS A C 1
ATOM 1820 O O . LYS A 1 216 ? 18.765 -11.325 -5.910 1.00 94.00 216 LYS A O 1
ATOM 1825 N N . MET A 1 217 ? 17.422 -13.037 -5.364 1.00 92.50 217 MET A N 1
ATOM 1826 C CA . MET A 1 217 ? 17.525 -12.758 -3.931 1.00 92.50 217 MET A CA 1
ATOM 1827 C C . MET A 1 217 ? 18.972 -12.919 -3.441 1.00 92.50 217 MET A C 1
ATOM 1829 O O . MET A 1 217 ? 19.588 -13.955 -3.695 1.00 92.50 217 MET A O 1
ATOM 1833 N N . PRO A 1 218 ? 19.520 -11.928 -2.716 1.00 89.12 218 PRO A N 1
ATOM 1834 C CA . PRO A 1 218 ? 20.853 -12.044 -2.146 1.00 89.12 218 PRO A CA 1
ATOM 1835 C C . PRO A 1 218 ? 20.867 -13.110 -1.044 1.00 89.12 218 PRO A C 1
ATOM 1837 O O . PRO A 1 218 ? 19.940 -13.187 -0.235 1.00 89.12 218 PRO A O 1
ATOM 1840 N N . THR A 1 219 ? 21.932 -13.908 -0.998 1.00 82.56 219 THR A N 1
ATOM 1841 C CA . THR A 1 219 ? 22.211 -14.826 0.114 1.00 82.56 219 THR A CA 1
ATOM 1842 C C . THR A 1 219 ? 22.674 -14.041 1.346 1.00 82.56 219 THR A C 1
ATOM 1844 O O . THR A 1 219 ? 23.311 -12.994 1.194 1.00 82.56 219 THR A O 1
ATOM 1847 N N . GLU A 1 220 ? 22.318 -14.522 2.543 1.00 58.22 220 GLU A N 1
ATOM 1848 C CA . GLU A 1 220 ? 22.765 -13.959 3.833 1.00 58.22 220 GLU A CA 1
ATOM 1849 C C . GLU A 1 220 ? 24.285 -14.048 4.023 1.00 58.22 220 GLU A C 1
ATOM 1851 O O . GLU A 1 220 ? 24.890 -15.038 3.546 1.00 58.22 220 GLU A O 1
#

pLDDT: mean 72.3, std 19.17, range [41.47, 97.44]

Foldseek 3Di:
DDPVVVVVVVVVVVVVCVVPPPPQPPPVVVVVVLVVVPVPPPDDPVVSCVVCCVVCVVVLVVVLVVLVVVVVVVCVVVVDDPVVVVVSVVCSVVVSSVVVVVVSVVVVVPPPPPVVLCPCCPPLLLVVLLCQFLCVCVVLVVVQPPPRDPCRQLQNVCVVVVHSVNSLLSVCLVVVPDPPDPSVVSNQLNDLVSLVSNVVVCVVVVRHTDVVSVVSHDDD

Solvent-accessible 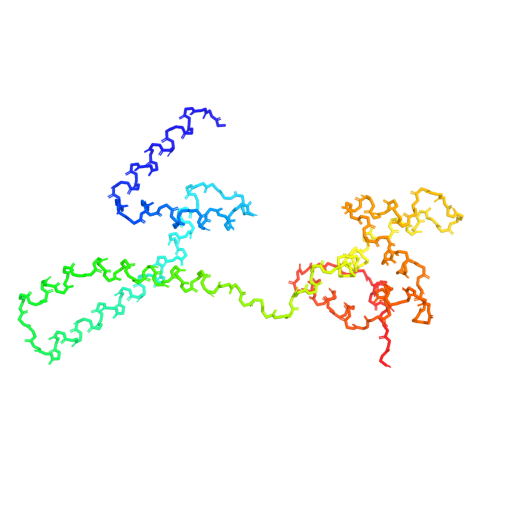surface area (backbone atoms only — not comparable to full-atom values): 12762 Å² total; per-residue (Å²): 133,56,76,66,57,52,54,50,51,53,50,51,49,53,48,51,44,55,74,74,50,72,70,74,72,70,46,69,62,65,57,54,60,57,53,69,74,42,74,85,67,83,67,51,77,68,59,48,54,51,51,52,45,62,70,43,45,58,61,49,52,53,50,50,52,50,51,52,50,53,51,50,54,52,39,63,78,65,66,59,56,70,73,58,54,55,53,54,60,67,44,46,67,59,50,53,50,50,52,50,54,49,52,52,47,53,54,63,72,43,54,78,80,68,56,79,84,57,68,58,68,77,36,64,63,46,55,54,43,48,37,50,31,55,44,70,50,46,68,70,47,73,80,36,79,71,73,73,58,87,80,69,42,40,60,51,52,12,50,77,71,74,39,61,83,40,20,62,36,49,42,18,42,74,68,59,39,50,75,88,42,98,52,4,85,39,9,54,58,74,34,56,69,59,47,52,54,48,52,52,51,27,59,78,67,72,47,71,67,41,67,72,50,61,72,49,60,54,81,133

Mean predicted aligned error: 17.51 Å

Radius of gyration: 28.6 Å; Cα contacts (8 Å, |Δi|>4): 129; chains: 1; bounding box: 74×36×72 Å